Protein AF-A0A1B6F967-F1 (afdb_monomer)

Foldseek 3Di:
DDFAAAPQPRHTDDDDWDDDPNGIHDQQRQAAPPPRHGPNPADWDDDPRGIHGPVVCCVVPFAAAPQPRHGDDDDWDDDPNGIHRQQRCAAPVPSHRAPPPADWDDPVPTIHHPVGVPDDDDPPDDDDDDDDDDPFFAAPQPRDGDDPPQWDQDLNGTHGQQSCAAPPPSHRDDDDWDDDPSGTHRPVVCCVPPFQAALQPRDTDDDDWDDDPDRHIHDQQRQAQPQPRHTDDPPADWADAPRHIHHVVRDPHDDPDRDDPPDDDDDD

Solvent-accessible surface area (backbone atoms only — not comparable to full-atom values): 17191 Å² total; per-residue (Å²): 132,85,87,53,47,14,72,79,80,68,44,76,63,77,83,80,66,42,71,58,90,96,42,37,26,44,56,90,62,37,37,16,74,80,85,59,46,72,42,78,88,52,71,66,45,80,57,98,93,42,42,28,36,56,68,62,41,41,74,76,70,45,53,51,13,75,76,79,67,48,71,57,70,88,77,66,41,78,55,95,95,40,41,24,37,62,90,58,52,32,18,69,83,79,61,45,70,69,61,90,91,63,76,69,47,69,78,88,85,48,46,27,40,70,75,59,66,73,53,85,75,84,77,82,76,88,79,84,82,85,86,80,88,77,84,68,58,48,14,76,63,80,64,46,74,58,59,92,93,49,66,40,79,55,77,97,38,40,21,39,57,79,51,39,28,15,75,83,81,60,51,65,60,90,68,90,67,38,77,54,97,73,42,49,24,43,57,71,60,38,42,74,76,72,45,51,49,14,72,80,79,65,45,71,58,77,82,74,74,42,71,53,78,96,83,40,33,25,39,61,90,66,38,39,20,76,76,79,63,51,66,65,61,90,91,56,74,62,37,72,52,99,88,47,37,32,41,66,92,70,44,82,69,75,62,101,69,89,71,82,80,82,77,85,77,88,84,136

Secondary structure (DSSP, 8-state):
----B-TTT-PBP-SS-EEETTEEE-GGG-B-TTT--B-SSS-EEEETTEEEEHHHHHHHHPPBPTTT-SBP-SSEEEETTEEEEGGG-B-TTT-PBPPTTPPPEE-SS-EE-HHHHTSPP----------S---PPBPTTT--B--TT-EEEETTEEEETTT-B-TTT--B--S--EEETTEEE-HHHHHHHHPPBPTTT-SBP-S--EEETTTEEE-TTT-B-TTT-PBP-TT---EEETTEEE-GGGSPPPPSS-----------

Mean predicted aligned error: 18.77 Å

pLDDT: mean 79.3, std 13.92, range [34.44, 94.94]

Nearest PDB structures (foldseek):
  7d2t-assembly2_D  TM=6.701E-01  e=8.227E-11  Homo sapiens
  2rgt-assembly2_B  TM=6.251E-01  e=1.319E-08  Mus musculus
  3mmk-assembly1_A  TM=5.176E-01  e=3.039E-09  Mus musculus
  2rgt-assembly1_A-2  TM=4.333E-01  e=5.957E-09  Mus musculus
  7qb0-assembly1_A  TM=4.711E-01  e=3.452E-06  Homo sapiens

Organism: NCBI:txid1464854

InterPro domains:
  IPR001781 Zinc finger, LIM-type [PF00412] (6-61)
  IPR001781 Zinc finger, LIM-type [PF00412] (65-117)
  IPR001781 Zinc finger, LIM-type [PF00412] (139-194)
  IPR001781 Zinc finger, LIM-type [PF00412] (198-243)
  IPR001781 Zinc finger, LIM-type [PS00478] (6-39)
  IPR001781 Zinc finger, LIM-type [PS00478] (65-98)
  IPR001781 Zinc finger, LIM-type [PS00478] (198-232)
  IPR001781 Zinc finger, LIM-type [PS50023] (4-63)
  IPR001781 Zinc finger, LIM-type [PS50023] (64-123)
  IPR001781 Zinc finger, LIM-type [PS50023] (137-196)
  IPR001781 Zinc finger, LIM-type [SM00132] (5-56)
  IPR001781 Zinc finger, LIM-type [SM00132] (64-116)
  IPR001781 Zinc finger, LIM-type [SM00132] (138-189)
  IPR001781 Zinc finger, LIM-type [SM00132] (197-250)
  IPR051618 Actin-binding LIM [PTHR24213] (2-257)

Structure (mmCIF, N/CA/C/O backbone):
data_AF-A0A1B6F967-F1
#
_entry.id   AF-A0A1B6F967-F1
#
loop_
_atom_site.group_PDB
_atom_site.id
_atom_site.type_symbol
_atom_site.label_atom_id
_atom_site.label_alt_id
_atom_site.label_comp_id
_atom_site.label_asym_id
_atom_site.label_entity_id
_atom_site.label_seq_id
_atom_site.pdbx_PDB_ins_code
_atom_site.Cartn_x
_atom_site.Cartn_y
_atom_site.Cartn_z
_atom_site.occupancy
_atom_site.B_iso_or_equiv
_atom_site.auth_seq_id
_atom_site.auth_comp_id
_atom_site.auth_asym_id
_atom_site.auth_atom_id
_atom_site.pdbx_PDB_model_num
ATOM 1 N N . MET A 1 1 ? 36.826 -13.511 -42.019 1.00 47.41 1 MET A N 1
ATOM 2 C CA . MET A 1 1 ? 35.998 -12.488 -41.337 1.00 47.41 1 MET A CA 1
ATOM 3 C C . MET A 1 1 ? 34.554 -12.632 -41.806 1.00 47.41 1 MET A C 1
ATOM 5 O O . MET A 1 1 ? 34.294 -12.446 -42.990 1.00 47.41 1 MET A O 1
ATOM 9 N N . GLY A 1 2 ? 33.645 -13.072 -40.929 1.00 58.75 2 GLY A N 1
ATOM 10 C CA . GLY A 1 2 ? 32.255 -13.379 -41.292 1.00 58.75 2 GLY A CA 1
ATOM 11 C C . GLY A 1 2 ? 31.481 -12.136 -41.741 1.00 58.75 2 GLY A C 1
ATOM 12 O O . GLY A 1 2 ? 31.591 -11.076 -41.130 1.00 58.75 2 GLY A O 1
ATOM 13 N N . LYS A 1 3 ? 30.724 -12.242 -42.838 1.00 76.25 3 LYS A N 1
ATOM 14 C CA . LYS A 1 3 ? 29.875 -11.154 -43.340 1.00 76.25 3 LYS A CA 1
ATOM 15 C C . LYS A 1 3 ? 28.557 -11.159 -42.554 1.00 76.25 3 LYS A C 1
ATOM 17 O O . LYS A 1 3 ? 27.730 -12.039 -42.759 1.00 76.25 3 LYS A O 1
ATOM 22 N N . THR A 1 4 ? 28.365 -10.185 -41.668 1.00 88.44 4 THR A N 1
ATOM 23 C CA . THR A 1 4 ? 2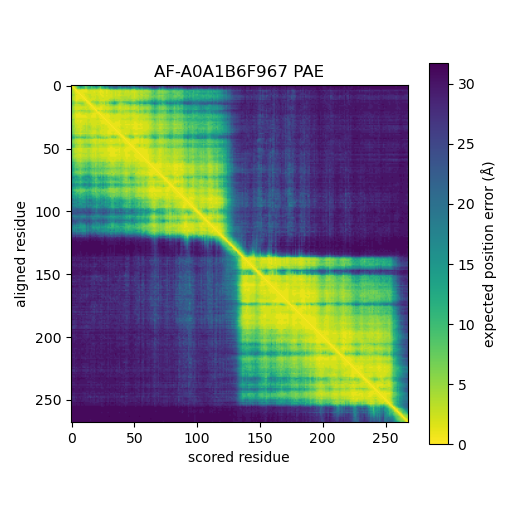7.111 -10.004 -40.918 1.00 88.44 4 THR A CA 1
ATOM 24 C C . THR A 1 4 ? 26.094 -9.220 -41.751 1.00 88.44 4 THR A C 1
ATOM 26 O O . THR A 1 4 ? 26.422 -8.158 -42.286 1.00 88.44 4 THR A O 1
ATOM 29 N N . TYR A 1 5 ? 24.856 -9.712 -41.850 1.00 93.31 5 TYR A N 1
ATOM 30 C CA . TYR A 1 5 ? 23.770 -9.079 -42.610 1.00 93.31 5 TYR A CA 1
ATOM 31 C C . TYR A 1 5 ? 22.575 -8.764 -41.711 1.00 93.31 5 TYR A C 1
ATOM 33 O O . TYR A 1 5 ? 22.231 -9.545 -40.826 1.00 93.31 5 TYR A O 1
ATOM 41 N N . CYS A 1 6 ? 21.924 -7.626 -41.955 1.00 92.38 6 CYS A N 1
ATOM 42 C CA . CYS A 1 6 ? 20.749 -7.221 -41.200 1.00 92.38 6 CYS A CA 1
ATOM 43 C C . CYS A 1 6 ? 19.535 -8.065 -41.594 1.00 92.38 6 CYS A C 1
ATOM 45 O O . CYS A 1 6 ? 19.134 -8.099 -42.757 1.00 92.38 6 CYS A O 1
ATOM 47 N N . GLN A 1 7 ? 18.879 -8.676 -40.613 1.00 90.12 7 GLN A N 1
ATOM 48 C CA . GLN A 1 7 ? 17.699 -9.501 -40.843 1.00 90.12 7 GLN A CA 1
ATOM 49 C C . GLN A 1 7 ? 16.505 -8.701 -41.386 1.00 90.12 7 GLN A C 1
ATOM 51 O O . GLN A 1 7 ? 15.718 -9.262 -42.149 1.00 90.12 7 GLN A O 1
ATOM 56 N N . ALA A 1 8 ? 16.369 -7.426 -41.013 1.00 90.25 8 ALA A N 1
ATOM 57 C CA . ALA A 1 8 ? 15.248 -6.581 -41.420 1.00 90.25 8 ALA A CA 1
ATOM 58 C C . ALA A 1 8 ? 15.396 -6.045 -42.855 1.00 90.25 8 ALA A C 1
ATOM 60 O O . ALA A 1 8 ? 14.481 -6.197 -43.653 1.00 90.25 8 ALA A O 1
ATOM 61 N N . CYS A 1 9 ? 16.543 -5.449 -43.205 1.00 92.81 9 CYS A N 1
ATOM 62 C CA . CYS A 1 9 ? 16.738 -4.819 -44.521 1.00 92.81 9 CYS A CA 1
ATOM 63 C C . CYS A 1 9 ? 17.539 -5.672 -45.520 1.00 92.81 9 CYS A C 1
ATOM 65 O O . CYS A 1 9 ? 17.711 -5.260 -46.664 1.00 92.81 9 CYS A O 1
ATOM 67 N N . LYS A 1 10 ? 18.065 -6.828 -45.089 1.00 93.44 10 LYS A N 1
ATOM 68 C CA . LYS A 1 10 ? 18.907 -7.762 -45.866 1.00 93.44 10 LYS A CA 1
ATOM 69 C C . LYS A 1 10 ? 20.242 -7.198 -46.374 1.00 93.44 10 LYS A C 1
ATOM 71 O O . LYS A 1 10 ? 20.978 -7.895 -47.066 1.00 93.44 10 LYS A O 1
ATOM 76 N N . LYS A 1 11 ? 20.610 -5.968 -45.998 1.00 93.75 11 LYS A N 1
ATOM 77 C CA . LYS A 1 11 ? 21.893 -5.340 -46.360 1.00 93.75 11 LYS A CA 1
ATOM 78 C C . LYS A 1 11 ? 23.008 -5.731 -45.385 1.00 93.75 11 LYS A C 1
ATOM 80 O O . LYS A 1 11 ? 22.744 -6.097 -44.239 1.00 93.75 11 LYS A O 1
ATOM 85 N N . LYS A 1 12 ? 24.264 -5.634 -45.837 1.00 92.88 12 LYS A N 1
ATOM 86 C CA . LYS A 1 12 ? 25.453 -5.883 -45.005 1.00 92.88 12 LYS A CA 1
ATOM 87 C C . LYS A 1 12 ? 25.493 -4.892 -43.837 1.00 92.88 12 LYS A C 1
ATOM 89 O O . LYS A 1 12 ? 25.234 -3.702 -44.017 1.00 92.88 12 LYS A O 1
ATOM 94 N N . CYS A 1 13 ? 25.828 -5.377 -42.649 1.00 89.12 13 CYS A N 1
ATOM 95 C CA . CYS A 1 13 ? 26.087 -4.519 -41.505 1.00 89.12 13 CYS A CA 1
ATOM 96 C C . CYS A 1 13 ? 27.534 -4.009 -41.516 1.00 89.12 13 CYS A C 1
ATOM 98 O O . CYS A 1 13 ? 28.464 -4.761 -41.816 1.00 89.12 13 CYS A O 1
ATOM 100 N N . SER A 1 14 ? 27.718 -2.739 -41.167 1.00 84.25 14 SER A N 1
ATOM 101 C CA . SER A 1 14 ? 29.018 -2.082 -41.007 1.00 84.25 14 SER A CA 1
ATOM 102 C C . SER A 1 14 ? 29.004 -1.276 -39.709 1.00 84.25 14 SER A C 1
ATOM 104 O O . SER A 1 14 ? 28.064 -0.513 -39.499 1.00 84.25 14 SER A O 1
ATOM 106 N N . GLY A 1 15 ? 30.022 -1.439 -38.861 1.00 79.56 15 GLY A N 1
ATOM 107 C CA . GLY A 1 15 ? 30.078 -0.796 -37.542 1.00 79.56 15 GLY A CA 1
ATOM 108 C C . GLY A 1 15 ? 29.297 -1.557 -36.466 1.00 79.56 15 GLY A C 1
ATOM 109 O O . GLY A 1 15 ? 29.215 -2.786 -36.511 1.00 79.56 15 GLY A O 1
ATOM 110 N N . GLU A 1 16 ? 28.745 -0.827 -35.495 1.00 78.19 16 GLU A N 1
ATOM 111 C CA . GLU A 1 16 ? 27.977 -1.399 -34.384 1.00 78.19 16 GLU A CA 1
ATOM 112 C C . GLU A 1 16 ? 26.672 -2.054 -34.861 1.00 78.19 16 GLU A C 1
ATOM 114 O O . GLU A 1 16 ? 25.918 -1.510 -35.674 1.00 78.19 16 GLU A O 1
ATOM 119 N N . VAL A 1 17 ? 26.396 -3.250 -34.340 1.00 86.56 17 VAL A N 1
ATOM 120 C CA . VAL A 1 17 ? 25.230 -4.062 -34.701 1.00 86.56 17 VAL A CA 1
ATOM 121 C C . VAL A 1 17 ? 24.505 -4.533 -33.458 1.00 86.56 17 VAL A C 1
ATOM 123 O O . VAL A 1 17 ? 25.130 -4.918 -32.473 1.00 86.56 17 VAL A O 1
ATOM 126 N N . LEU A 1 18 ? 23.176 -4.576 -33.527 1.00 83.56 18 LEU A N 1
ATOM 127 C CA . LEU A 1 18 ? 22.382 -5.236 -32.501 1.00 83.56 18 LEU A CA 1
ATOM 128 C C . LEU A 1 18 ? 22.324 -6.723 -32.803 1.00 83.56 18 LEU A C 1
ATOM 130 O O . LEU A 1 18 ? 21.887 -7.129 -33.885 1.00 83.56 18 LEU A O 1
ATOM 134 N N . ARG A 1 19 ? 22.740 -7.528 -31.827 1.00 85.88 19 ARG A N 1
ATOM 135 C CA . ARG A 1 19 ? 22.522 -8.969 -31.835 1.00 85.88 19 ARG A CA 1
ATOM 136 C C . ARG A 1 19 ? 21.321 -9.285 -30.954 1.00 85.88 19 ARG A C 1
ATOM 138 O O . ARG A 1 19 ? 21.331 -8.986 -29.765 1.00 85.88 19 ARG A O 1
ATOM 145 N N . VAL A 1 20 ? 20.296 -9.888 -31.543 1.00 79.44 20 VAL A N 1
ATOM 146 C CA . VAL A 1 20 ? 19.085 -10.329 -30.844 1.00 79.44 20 VAL A CA 1
ATOM 147 C C . VAL A 1 20 ? 18.927 -11.815 -31.122 1.00 79.44 20 VAL A C 1
ATOM 149 O O . VAL A 1 20 ? 18.680 -12.202 -32.265 1.00 79.44 20 VAL A O 1
ATOM 152 N N . GLN A 1 21 ? 19.103 -12.638 -30.082 1.00 76.00 21 GLN A N 1
ATOM 153 C CA . GLN A 1 21 ? 19.299 -14.088 -30.222 1.00 76.00 21 GLN A CA 1
ATOM 154 C C . GLN A 1 21 ? 20.476 -14.364 -31.186 1.00 76.00 21 GLN A C 1
ATOM 156 O O . GLN A 1 21 ? 21.575 -13.856 -30.949 1.00 76.00 21 GLN A O 1
ATOM 161 N N . ASP A 1 22 ? 20.230 -15.075 -32.291 1.00 82.62 22 ASP A N 1
ATOM 162 C CA . ASP A 1 22 ? 21.216 -15.396 -33.337 1.00 82.62 22 ASP A CA 1
ATOM 163 C C . ASP A 1 22 ? 21.056 -14.546 -34.610 1.00 82.62 22 ASP A C 1
ATOM 165 O O . ASP A 1 22 ? 21.596 -14.861 -35.672 1.00 82.62 22 ASP A O 1
ATOM 169 N N . LYS A 1 23 ? 20.286 -13.454 -34.535 1.00 84.06 23 LYS A N 1
ATOM 170 C CA . LYS A 1 23 ? 20.026 -12.548 -35.661 1.00 84.06 23 LYS A CA 1
ATOM 171 C C . LYS A 1 23 ? 20.687 -11.195 -35.432 1.00 84.06 23 LYS A C 1
ATOM 173 O O . LYS A 1 23 ? 20.808 -10.720 -34.303 1.00 84.06 23 LYS A O 1
ATOM 178 N N . TYR A 1 24 ? 21.068 -10.551 -36.531 1.00 89.06 24 TYR A N 1
ATOM 179 C CA . TYR A 1 24 ? 21.753 -9.262 -36.517 1.00 89.06 24 TYR A CA 1
ATOM 180 C C . TYR A 1 24 ? 20.897 -8.175 -37.155 1.00 89.06 24 TYR A C 1
ATOM 182 O O . TYR A 1 24 ? 20.215 -8.406 -38.155 1.00 89.06 24 TYR A O 1
ATOM 190 N N . PHE A 1 25 ? 20.952 -6.971 -36.597 1.00 87.06 25 PHE A N 1
ATOM 191 C CA . PHE A 1 25 ? 20.206 -5.816 -37.077 1.00 87.06 25 PHE A CA 1
ATOM 192 C C . PHE A 1 25 ? 21.081 -4.565 -37.053 1.00 87.06 25 PHE A C 1
ATOM 194 O O . PHE A 1 25 ? 21.905 -4.391 -36.155 1.00 87.06 25 PHE A O 1
ATOM 201 N N . HIS A 1 26 ? 20.873 -3.654 -38.007 1.00 88.94 26 HIS A N 1
ATOM 202 C CA . HIS A 1 26 ? 21.276 -2.266 -37.781 1.00 88.94 26 HIS A CA 1
ATOM 203 C C . HIS A 1 26 ? 20.466 -1.718 -36.607 1.00 88.94 26 HIS A C 1
ATOM 205 O O . HIS A 1 26 ? 19.263 -1.984 -36.531 1.00 88.94 26 HIS A O 1
ATOM 211 N N . ILE A 1 27 ? 21.090 -0.910 -35.745 1.00 85.38 27 ILE A N 1
ATOM 212 C CA . ILE A 1 27 ? 20.411 -0.257 -34.611 1.00 85.38 27 ILE A CA 1
ATOM 213 C C . ILE A 1 27 ? 19.131 0.450 -35.089 1.00 85.38 27 ILE A C 1
ATOM 215 O O . ILE A 1 27 ? 18.055 0.252 -34.533 1.00 85.38 27 ILE A O 1
ATOM 219 N N . ALA A 1 28 ? 19.222 1.184 -36.202 1.00 88.94 28 ALA A N 1
ATOM 220 C CA . ALA A 1 28 ? 18.093 1.892 -36.803 1.00 88.94 28 ALA A CA 1
ATOM 221 C C . ALA A 1 28 ? 17.023 0.978 -37.432 1.00 88.94 28 ALA A C 1
ATOM 223 O O . ALA A 1 28 ? 15.893 1.417 -37.628 1.00 88.94 28 ALA A O 1
ATOM 224 N N . CYS A 1 29 ? 17.344 -0.270 -37.779 1.00 89.94 29 CYS A N 1
ATOM 225 C CA . CYS A 1 29 ? 16.393 -1.202 -38.390 1.00 89.94 29 CYS A CA 1
ATOM 226 C C . CYS A 1 29 ? 15.635 -2.049 -37.361 1.00 89.94 29 CYS A C 1
ATOM 228 O O . CYS A 1 29 ? 14.645 -2.686 -37.719 1.00 89.94 29 CYS A O 1
ATOM 230 N N . PHE A 1 30 ? 16.073 -2.072 -36.101 1.00 89.31 30 PHE A N 1
ATOM 231 C CA . PHE A 1 30 ? 15.406 -2.822 -35.046 1.00 89.31 30 PHE A CA 1
ATOM 232 C C . PHE A 1 30 ? 14.255 -1.998 -34.449 1.00 89.31 30 PHE A C 1
ATOM 234 O O . PHE A 1 30 ? 14.429 -1.239 -33.498 1.00 89.31 30 PHE A O 1
ATOM 241 N N . LYS A 1 31 ? 13.074 -2.100 -35.072 1.00 91.06 31 LYS A N 1
ATOM 242 C CA . LYS A 1 31 ? 11.893 -1.267 -34.792 1.00 91.06 31 LYS A CA 1
ATOM 243 C C . LYS A 1 31 ? 10.639 -2.107 -34.559 1.00 91.06 31 LYS A C 1
ATOM 245 O O . LYS A 1 31 ? 10.509 -3.196 -35.116 1.00 91.06 31 LYS A O 1
ATOM 250 N N . CYS A 1 32 ? 9.694 -1.568 -33.787 1.00 90.06 32 CYS A N 1
ATOM 251 C CA . CYS A 1 32 ? 8.376 -2.172 -33.592 1.00 90.06 32 CYS A CA 1
ATOM 252 C C . CYS A 1 32 ? 7.643 -2.280 -34.932 1.00 90.06 32 CYS A C 1
ATOM 254 O O . CYS A 1 32 ? 7.583 -1.307 -35.686 1.00 90.06 32 CYS A O 1
ATOM 256 N N . THR A 1 33 ? 7.031 -3.428 -35.220 1.00 94.94 33 THR A N 1
ATOM 257 C CA . THR A 1 33 ? 6.286 -3.611 -36.470 1.00 94.94 33 THR A CA 1
ATOM 258 C C . THR A 1 33 ? 5.038 -2.720 -36.553 1.00 94.94 33 THR A C 1
ATOM 260 O O . THR A 1 33 ? 4.641 -2.345 -37.655 1.00 94.94 33 THR A O 1
ATOM 263 N N . VAL A 1 34 ? 4.472 -2.321 -35.407 1.00 94.06 34 VAL A N 1
ATOM 264 C CA . VAL A 1 34 ? 3.250 -1.506 -35.304 1.00 94.06 34 VAL A CA 1
ATOM 265 C C . VAL A 1 34 ? 3.594 -0.014 -35.294 1.00 94.06 34 VAL A C 1
ATOM 267 O O . VAL A 1 34 ? 3.427 0.649 -36.312 1.00 94.06 34 VAL A O 1
ATOM 270 N N . CYS A 1 35 ? 4.141 0.521 -34.195 1.00 94.19 35 CYS A N 1
ATOM 271 C CA . CYS A 1 35 ? 4.419 1.961 -34.075 1.00 94.19 35 CYS A CA 1
ATOM 272 C C . CYS A 1 35 ? 5.715 2.450 -34.746 1.00 94.19 35 CYS A C 1
ATOM 274 O O . CYS A 1 35 ? 5.971 3.649 -34.761 1.00 94.19 35 CYS A O 1
ATOM 276 N N . LYS A 1 36 ? 6.563 1.554 -35.273 1.00 94.06 36 LYS A N 1
ATOM 277 C CA . LYS A 1 36 ? 7.863 1.874 -35.908 1.00 94.06 36 LYS A CA 1
ATOM 278 C C . LYS A 1 36 ? 8.908 2.559 -35.007 1.00 94.06 36 LYS A C 1
ATOM 280 O O . LYS A 1 36 ? 9.987 2.918 -35.495 1.00 94.06 36 LYS A O 1
ATOM 285 N N . ASN A 1 37 ? 8.650 2.674 -33.704 1.00 89.81 37 ASN A N 1
ATOM 286 C CA . ASN A 1 37 ? 9.628 3.157 -32.728 1.00 89.81 37 ASN A CA 1
ATOM 287 C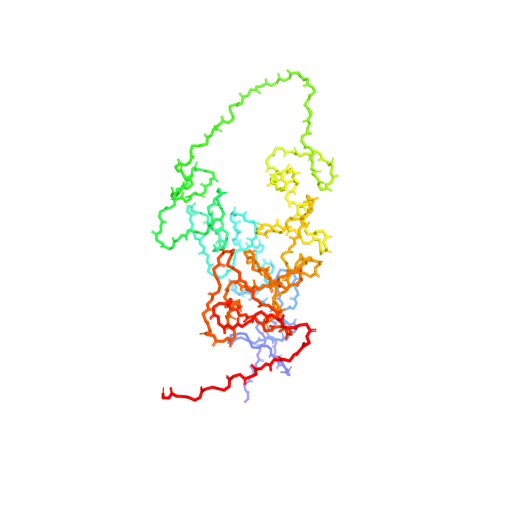 C . ASN A 1 37 ? 10.811 2.189 -32.591 1.00 89.81 37 ASN A C 1
ATOM 289 O O . ASN A 1 37 ? 10.660 0.979 -32.782 1.00 89.81 37 ASN A O 1
ATOM 293 N N . SER A 1 38 ? 11.987 2.734 -32.266 1.00 87.31 38 SER A N 1
ATOM 294 C CA . SER A 1 38 ? 13.204 1.948 -32.032 1.00 87.31 38 SER A CA 1
ATOM 295 C C . SER A 1 38 ? 13.027 1.006 -30.841 1.00 87.31 38 SER A C 1
ATOM 297 O O . SER A 1 38 ? 12.526 1.413 -29.795 1.00 87.31 38 SER A O 1
ATOM 299 N N . LEU A 1 39 ? 13.465 -0.241 -30.998 1.00 85.44 39 LEU A N 1
ATOM 300 C CA . LEU A 1 39 ? 13.485 -1.262 -29.945 1.00 85.44 39 LEU A CA 1
ATOM 301 C C . LEU A 1 39 ? 14.875 -1.419 -29.314 1.00 85.44 39 LEU A C 1
ATOM 303 O O . LEU A 1 39 ? 15.065 -2.263 -28.450 1.00 85.44 39 LEU A O 1
ATOM 307 N N . ALA A 1 40 ? 15.860 -0.625 -29.743 1.00 76.44 40 ALA A N 1
ATOM 308 C CA . ALA A 1 40 ? 17.252 -0.763 -29.315 1.00 76.44 40 ALA A CA 1
ATOM 309 C C . ALA A 1 40 ? 17.482 -0.481 -27.819 1.00 76.44 40 ALA A C 1
ATOM 311 O O . ALA A 1 40 ? 18.436 -0.992 -27.245 1.00 76.44 40 ALA A O 1
ATOM 312 N N . GLN A 1 41 ? 16.639 0.357 -27.209 1.00 67.75 41 GLN A N 1
ATOM 313 C CA . GLN A 1 41 ? 16.823 0.876 -25.845 1.00 67.75 41 GLN A CA 1
ATOM 314 C C . GLN A 1 41 ? 15.708 0.447 -24.876 1.00 67.75 41 GLN A C 1
ATOM 316 O O . GLN A 1 41 ? 15.783 0.748 -23.690 1.00 67.75 41 GLN A O 1
ATOM 321 N N . GLY A 1 42 ? 14.669 -0.241 -25.360 1.00 68.00 42 GLY A N 1
ATOM 322 C CA . GLY A 1 42 ? 13.506 -0.642 -24.564 1.00 68.00 42 GLY A CA 1
ATOM 323 C C . GLY A 1 42 ? 13.231 -2.142 -24.644 1.00 68.00 42 GLY A C 1
ATOM 324 O O . GLY A 1 42 ? 13.749 -2.836 -25.515 1.00 68.00 42 GLY A O 1
ATOM 325 N N . GLY A 1 43 ? 12.384 -2.643 -23.743 1.00 74.56 43 GLY A N 1
ATOM 326 C CA . GLY A 1 43 ? 11.903 -4.024 -23.802 1.00 74.56 43 GLY A CA 1
ATOM 327 C C . GLY A 1 43 ? 11.126 -4.310 -25.093 1.00 74.56 43 GLY A C 1
ATOM 328 O O . GLY A 1 43 ? 10.382 -3.460 -25.594 1.00 74.56 43 GLY A O 1
ATOM 329 N N . PHE A 1 44 ? 11.297 -5.516 -25.634 1.00 84.56 44 PHE A N 1
ATOM 330 C CA . PHE A 1 44 ? 10.630 -5.961 -26.855 1.00 84.56 44 PHE A CA 1
ATOM 331 C C . PHE A 1 44 ? 10.153 -7.409 -26.743 1.00 84.56 44 PHE A C 1
ATOM 333 O O . PHE A 1 44 ? 10.693 -8.204 -25.978 1.00 84.56 44 PHE A O 1
ATOM 340 N N . PHE A 1 45 ? 9.162 -7.751 -27.563 1.00 82.31 45 PHE A N 1
ATOM 341 C CA . PHE A 1 45 ? 8.614 -9.099 -27.681 1.00 82.31 45 PHE A CA 1
ATOM 342 C C . PHE A 1 45 ? 8.743 -9.590 -29.121 1.00 82.31 45 PHE A C 1
ATOM 344 O O . PHE A 1 45 ? 8.522 -8.828 -30.063 1.00 82.31 45 PHE A O 1
ATOM 351 N N . PHE A 1 46 ? 9.097 -10.863 -29.290 1.00 84.75 46 PHE A N 1
ATOM 352 C CA . PHE A 1 46 ? 9.157 -11.532 -30.587 1.00 84.75 46 PHE A CA 1
ATOM 353 C C . PHE A 1 46 ? 8.008 -12.532 -30.695 1.00 84.75 46 PHE A C 1
ATOM 355 O O . PHE A 1 46 ? 7.887 -13.419 -29.851 1.00 84.75 46 PHE A O 1
ATOM 362 N N . LYS A 1 47 ? 7.167 -12.385 -31.721 1.00 79.88 47 LYS A N 1
ATOM 363 C CA . LYS A 1 47 ? 6.031 -13.275 -31.978 1.00 79.88 47 LYS A CA 1
ATOM 364 C C . LYS A 1 47 ? 5.783 -13.378 -33.478 1.00 79.88 47 LYS A C 1
ATOM 366 O O . LYS A 1 47 ? 5.885 -12.376 -34.181 1.00 79.88 47 LYS A O 1
ATOM 371 N N . ASP A 1 48 ? 5.532 -14.594 -33.959 1.00 86.50 48 ASP A N 1
ATOM 372 C CA . ASP A 1 48 ? 5.224 -14.899 -35.365 1.00 86.50 48 ASP A CA 1
ATOM 373 C C . ASP A 1 48 ? 6.212 -14.282 -36.376 1.00 86.50 48 ASP A C 1
ATOM 375 O O . ASP A 1 48 ? 5.848 -13.810 -37.450 1.00 86.50 48 ASP A O 1
ATOM 379 N N . GLY A 1 49 ? 7.503 -14.256 -36.028 1.00 82.75 49 GLY A N 1
ATOM 380 C CA . GLY A 1 49 ? 8.554 -13.757 -36.918 1.00 82.75 49 GLY A CA 1
ATOM 381 C C . GLY A 1 49 ? 8.792 -12.244 -36.880 1.00 82.75 49 GLY A C 1
ATOM 382 O O . GLY A 1 49 ? 9.740 -11.779 -37.519 1.00 82.75 49 GLY A O 1
ATOM 383 N N . VAL A 1 50 ? 8.008 -11.481 -36.115 1.00 87.75 50 VAL A N 1
ATOM 384 C CA . VAL A 1 50 ? 8.104 -10.016 -36.028 1.00 87.75 50 VAL A CA 1
ATOM 385 C C . VAL A 1 50 ? 8.325 -9.530 -34.592 1.00 87.75 50 VAL A C 1
ATOM 387 O O . VAL A 1 50 ? 8.137 -10.264 -33.622 1.00 87.75 50 VAL A O 1
ATOM 390 N N . TYR A 1 51 ? 8.773 -8.277 -34.463 1.00 84.94 51 TYR A N 1
ATOM 391 C CA . TYR A 1 51 ? 9.121 -7.659 -33.182 1.00 84.94 51 TYR A CA 1
ATOM 392 C C . TYR A 1 51 ? 8.141 -6.542 -32.816 1.00 84.94 51 TYR A C 1
ATOM 394 O O . TYR A 1 51 ? 7.801 -5.694 -33.648 1.00 84.94 51 TYR A O 1
ATOM 402 N N . TYR A 1 52 ? 7.732 -6.514 -31.552 1.00 84.12 52 TYR A N 1
ATOM 403 C CA . TYR A 1 52 ? 6.812 -5.537 -30.975 1.00 84.12 52 TYR A CA 1
ATOM 404 C C . TYR A 1 52 ? 7.472 -4.813 -29.802 1.00 84.12 52 TYR A C 1
ATOM 406 O O . TYR A 1 52 ? 8.251 -5.412 -29.060 1.00 84.12 52 TYR A O 1
ATOM 414 N N . CYS A 1 53 ? 7.126 -3.543 -29.589 1.00 83.06 53 CYS A N 1
ATOM 415 C CA . CYS A 1 53 ? 7.386 -2.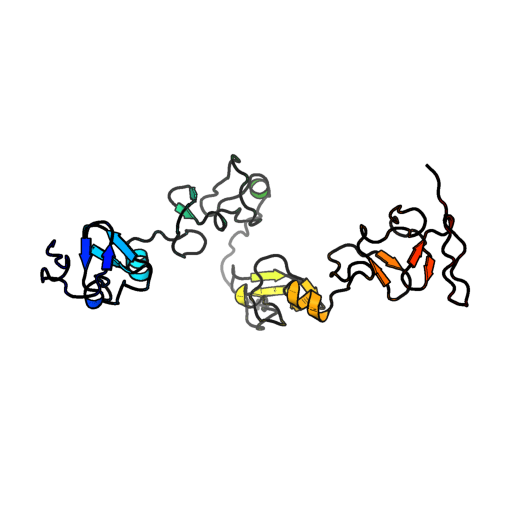903 -28.301 1.00 83.06 53 CYS A CA 1
ATOM 416 C C . CYS A 1 53 ? 6.407 -3.447 -27.250 1.00 83.06 53 CYS A C 1
ATOM 418 O O . CYS A 1 53 ? 5.326 -3.930 -27.600 1.00 83.06 53 CYS A O 1
ATOM 420 N N . THR A 1 54 ? 6.753 -3.331 -25.966 1.00 79.94 54 THR A N 1
ATOM 421 C CA 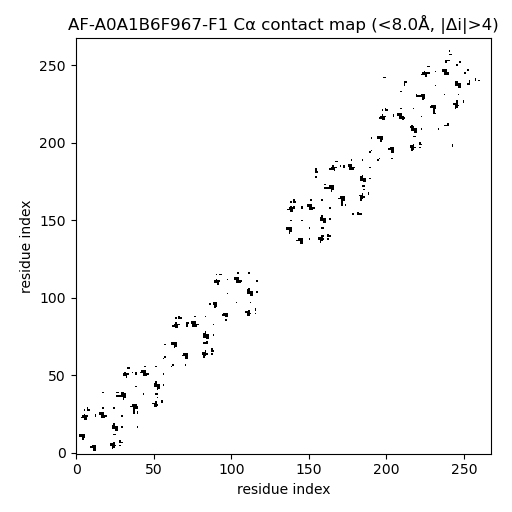. THR A 1 54 ? 5.908 -3.795 -24.851 1.00 79.94 54 THR A CA 1
ATOM 422 C C . THR A 1 54 ? 4.458 -3.325 -24.958 1.00 79.94 54 THR A C 1
ATOM 424 O O . THR A 1 54 ? 3.539 -4.131 -24.857 1.00 79.94 54 THR A O 1
ATOM 427 N N . ASN A 1 55 ? 4.244 -2.038 -25.241 1.00 83.69 55 ASN A N 1
ATOM 428 C CA . ASN A 1 55 ? 2.908 -1.446 -25.308 1.00 83.69 55 ASN A CA 1
ATOM 429 C C . ASN A 1 55 ? 2.050 -2.026 -26.443 1.00 83.69 55 ASN A C 1
ATOM 431 O O . ASN A 1 55 ? 0.895 -2.383 -26.222 1.00 83.69 55 ASN A O 1
ATOM 435 N N . ASP A 1 56 ? 2.599 -2.135 -27.655 1.00 85.56 56 ASP A N 1
ATOM 436 C CA . ASP A 1 56 ? 1.842 -2.661 -28.796 1.00 85.56 56 ASP A CA 1
ATOM 437 C C . ASP A 1 56 ? 1.607 -4.169 -28.654 1.00 85.56 56 ASP A C 1
ATOM 439 O O . ASP A 1 56 ? 0.527 -4.654 -28.991 1.00 85.56 56 ASP A O 1
ATOM 443 N N . TYR A 1 57 ? 2.573 -4.898 -28.084 1.00 85.12 57 TYR A N 1
ATOM 444 C CA . TYR A 1 57 ? 2.408 -6.315 -27.769 1.00 85.12 57 TYR A CA 1
ATOM 445 C C . TYR A 1 57 ? 1.269 -6.536 -26.768 1.00 85.12 57 TYR A C 1
ATOM 447 O O . TYR A 1 57 ? 0.385 -7.356 -27.003 1.00 85.12 57 TYR A O 1
ATOM 455 N N . GLN A 1 58 ? 1.244 -5.764 -25.679 1.00 84.75 58 GLN A N 1
ATOM 456 C CA . GLN A 1 58 ? 0.186 -5.833 -24.674 1.00 84.75 58 GLN A CA 1
ATOM 457 C C . GLN A 1 58 ? -1.183 -5.466 -25.252 1.00 84.75 58 GLN A C 1
ATOM 459 O O . GLN A 1 58 ? -2.161 -6.158 -24.994 1.00 84.75 58 GLN A O 1
ATOM 464 N N . LYS A 1 59 ? -1.270 -4.424 -26.083 1.00 87.62 59 LYS A N 1
ATOM 465 C CA . LYS A 1 59 ? -2.538 -4.031 -26.715 1.00 87.62 59 LYS A CA 1
ATOM 466 C C . LYS A 1 59 ? -3.118 -5.099 -27.638 1.00 87.62 59 LYS A C 1
ATOM 468 O O . LYS A 1 59 ? -4.336 -5.227 -27.694 1.00 87.62 59 LYS A O 1
ATOM 473 N N . GLN A 1 60 ? -2.274 -5.826 -28.367 1.00 88.00 60 GLN A N 1
ATOM 474 C CA . GLN A 1 60 ? -2.735 -6.833 -29.328 1.00 88.00 60 GLN A CA 1
ATOM 475 C C . GLN A 1 60 ? -2.911 -8.223 -28.713 1.00 88.00 60 GLN A C 1
ATOM 477 O O . GLN A 1 60 ? -3.809 -8.957 -29.113 1.00 88.00 60 GLN A O 1
ATOM 482 N N . PHE A 1 61 ? -2.058 -8.598 -27.760 1.00 85.38 61 PHE A N 1
ATOM 483 C CA . PHE A 1 61 ? -1.960 -9.976 -27.265 1.00 85.38 61 PHE A CA 1
ATOM 484 C C . PHE A 1 61 ? -1.961 -10.088 -25.740 1.00 85.38 61 PHE A C 1
ATOM 486 O O . PHE A 1 61 ? -1.918 -11.195 -25.205 1.00 85.38 61 PHE A O 1
ATOM 493 N N . GLY A 1 62 ? -1.954 -8.965 -25.028 1.00 85.19 62 GLY A N 1
ATOM 494 C CA . GLY A 1 62 ? -1.921 -8.946 -23.576 1.00 85.19 62 GLY A CA 1
ATOM 495 C C . GLY A 1 62 ? -3.230 -9.445 -22.979 1.00 85.19 62 GLY A C 1
ATOM 496 O O . GLY A 1 62 ? -4.322 -9.113 -23.435 1.00 85.19 62 GLY A O 1
ATOM 497 N N . THR A 1 63 ? -3.113 -10.211 -21.900 1.00 87.19 63 THR A N 1
ATOM 498 C CA . THR A 1 63 ? -4.261 -10.590 -21.074 1.00 87.19 63 THR A CA 1
ATOM 499 C C . THR A 1 63 ? -4.466 -9.531 -19.999 1.00 87.19 63 THR A C 1
ATOM 501 O O . THR A 1 63 ? -3.501 -9.077 -19.381 1.00 87.19 63 THR A O 1
ATOM 504 N N . LYS A 1 64 ? -5.712 -9.111 -19.772 1.00 88.50 64 LYS A N 1
ATOM 505 C CA . LYS A 1 64 ? -6.046 -8.141 -18.724 1.00 88.50 64 LYS A CA 1
ATOM 506 C C . LYS A 1 64 ? -6.461 -8.850 -17.446 1.00 88.50 64 LYS A C 1
ATOM 508 O O . LYS A 1 64 ? -7.210 -9.823 -17.476 1.00 88.50 64 LYS A O 1
ATOM 513 N N . CYS A 1 65 ? -6.004 -8.318 -16.322 1.00 86.81 65 CYS A N 1
ATOM 514 C CA . CYS A 1 65 ? -6.426 -8.743 -15.003 1.00 86.81 65 CYS A CA 1
ATOM 515 C C . CYS A 1 65 ? -7.916 -8.461 -14.821 1.00 86.81 65 CYS A C 1
ATOM 517 O O . CYS A 1 65 ? -8.353 -7.317 -14.952 1.00 86.81 65 CYS A O 1
ATOM 519 N N . ALA A 1 66 ? -8.688 -9.479 -14.454 1.00 84.75 66 ALA A N 1
ATOM 520 C CA . ALA A 1 66 ? -10.130 -9.336 -14.276 1.00 84.75 66 ALA A CA 1
ATOM 521 C C . ALA A 1 66 ? -10.529 -8.461 -13.070 1.00 84.75 66 ALA A C 1
ATOM 523 O O . ALA A 1 66 ? -11.686 -8.065 -12.975 1.00 84.75 66 ALA A O 1
ATOM 524 N N . ASN A 1 67 ? -9.596 -8.149 -12.160 1.00 81.50 67 ASN A N 1
ATOM 525 C CA . ASN A 1 67 ? -9.853 -7.275 -11.010 1.00 81.50 67 ASN A CA 1
ATOM 526 C C . ASN A 1 67 ? -9.457 -5.808 -11.260 1.00 81.50 67 ASN A C 1
ATOM 528 O O . ASN A 1 67 ? -10.223 -4.916 -10.921 1.00 81.50 67 ASN A O 1
ATOM 532 N N . CYS A 1 68 ? -8.278 -5.534 -11.835 1.00 84.06 68 CYS A N 1
ATOM 533 C CA . CYS A 1 68 ? -7.790 -4.154 -12.014 1.00 84.06 68 CYS A CA 1
ATOM 534 C C . CYS A 1 68 ? -7.821 -3.650 -13.466 1.00 84.06 68 CYS A C 1
ATOM 536 O O . CYS A 1 68 ? -7.574 -2.472 -13.704 1.00 84.06 68 CYS A O 1
ATOM 538 N N . GLY A 1 69 ? -8.080 -4.520 -14.447 1.00 87.50 69 GLY A N 1
ATOM 539 C CA . GLY A 1 69 ? -8.133 -4.167 -15.8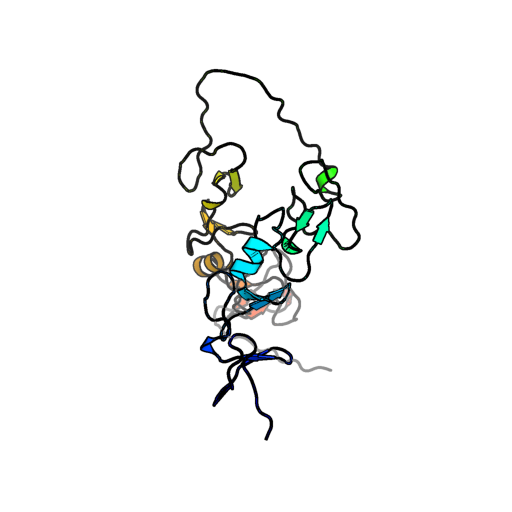69 1.00 87.50 69 GLY A CA 1
ATOM 540 C C . GLY A 1 69 ? -6.776 -3.903 -16.539 1.00 87.50 69 GLY A C 1
ATOM 541 O O . GLY A 1 69 ? -6.737 -3.706 -17.755 1.00 87.50 69 GLY A O 1
ATOM 542 N N . LEU A 1 70 ? -5.671 -3.922 -15.786 1.00 86.31 70 LEU A N 1
ATOM 543 C CA . LEU A 1 70 ? -4.309 -3.766 -16.310 1.00 86.31 70 LEU A CA 1
ATOM 544 C C . LEU A 1 70 ? -3.767 -5.085 -16.868 1.00 86.31 70 LEU A C 1
ATOM 546 O O . LEU A 1 70 ? -4.230 -6.162 -16.487 1.00 86.31 70 LEU A O 1
ATOM 550 N N . TYR A 1 71 ? -2.772 -5.011 -17.752 1.00 84.94 71 TYR A N 1
ATOM 551 C CA . TYR A 1 71 ? -2.139 -6.205 -18.309 1.00 84.94 71 TYR A CA 1
ATOM 552 C C . TYR A 1 71 ? -1.406 -7.001 -17.228 1.00 84.94 71 TYR A C 1
ATOM 554 O O . TYR A 1 71 ? -0.738 -6.436 -16.359 1.00 84.94 71 TYR A O 1
ATOM 562 N N . VAL A 1 72 ? -1.572 -8.321 -17.261 1.00 84.12 72 VAL A N 1
ATOM 563 C CA . VAL A 1 72 ? -0.808 -9.230 -16.405 1.00 84.12 72 VAL A CA 1
ATOM 564 C C . VAL A 1 72 ? 0.561 -9.508 -17.020 1.00 84.12 72 VAL A C 1
ATOM 566 O O . VAL A 1 72 ? 0.694 -9.612 -18.239 1.00 84.12 72 VAL A O 1
ATOM 569 N N . GLU A 1 73 ? 1.577 -9.612 -16.168 1.00 77.06 73 GLU A N 1
ATOM 570 C CA . GLU A 1 73 ? 2.973 -9.845 -16.542 1.00 77.06 73 GLU A CA 1
ATOM 571 C C . GLU A 1 73 ? 3.554 -10.935 -15.632 1.00 77.06 73 GLU A C 1
ATOM 573 O O . GLU A 1 73 ? 3.208 -10.992 -14.452 1.00 77.06 73 GLU A O 1
ATOM 578 N N . GLY A 1 74 ? 4.439 -11.784 -16.164 1.00 74.56 74 GLY A N 1
ATOM 579 C CA . GLY A 1 74 ? 5.111 -12.829 -15.383 1.00 74.56 74 GLY A CA 1
ATOM 580 C C . GLY A 1 74 ? 4.172 -13.939 -14.900 1.00 74.56 74 GLY A C 1
ATOM 581 O O . GLY A 1 74 ? 3.353 -14.445 -15.666 1.00 74.56 74 GLY A O 1
ATOM 582 N N . GLU A 1 75 ? 4.325 -14.344 -13.637 1.00 75.50 75 GLU A N 1
ATOM 583 C CA . GLU A 1 75 ? 3.462 -15.345 -13.006 1.00 75.50 75 GLU A CA 1
ATOM 584 C C . GLU A 1 75 ? 2.068 -14.782 -12.722 1.00 75.50 75 GLU A C 1
ATOM 586 O O . GLU A 1 75 ? 1.895 -13.710 -12.135 1.00 75.50 75 GLU A O 1
ATOM 591 N N . VAL A 1 76 ? 1.048 -15.541 -13.114 1.00 85.25 76 VAL A N 1
ATOM 592 C CA . VAL A 1 76 ? -0.350 -15.120 -13.030 1.00 85.25 76 VAL A CA 1
ATOM 593 C C . VAL A 1 76 ? -1.187 -16.167 -12.326 1.00 85.25 76 VAL A C 1
ATOM 595 O O . VAL A 1 76 ? -0.892 -17.361 -12.371 1.00 85.25 76 VAL A O 1
ATOM 598 N N . VAL A 1 77 ? -2.277 -15.721 -11.710 1.00 83.56 77 VAL A N 1
ATOM 599 C CA . VAL A 1 77 ? -3.279 -16.629 -11.159 1.00 83.56 77 VAL A CA 1
ATOM 600 C C . VAL A 1 77 ? -4.388 -16.786 -12.184 1.00 83.56 77 VAL A C 1
ATOM 602 O O . VAL A 1 77 ? -5.034 -15.808 -12.564 1.00 83.56 77 VAL A O 1
ATOM 605 N N . SER A 1 78 ? -4.605 -18.022 -12.626 1.00 84.50 78 SER A N 1
ATOM 606 C CA . SER A 1 78 ? -5.741 -18.379 -13.474 1.00 84.50 78 SER A CA 1
ATOM 607 C C . SER A 1 78 ? -6.798 -19.066 -12.624 1.00 84.50 78 SER A C 1
ATOM 609 O O . SER A 1 78 ? -6.545 -20.115 -12.038 1.00 84.50 78 SER A O 1
ATOM 611 N N . ALA A 1 79 ? -7.984 -18.471 -12.552 1.00 78.38 79 ALA A N 1
ATOM 612 C CA . ALA A 1 79 ? -9.110 -19.005 -11.803 1.00 78.38 79 ALA A CA 1
ATOM 613 C C . ALA A 1 79 ? -10.403 -18.747 -12.578 1.00 78.38 79 ALA A C 1
ATOM 615 O O . ALA A 1 79 ? -10.660 -17.623 -13.004 1.00 78.38 79 ALA A O 1
ATOM 616 N N . LEU A 1 80 ? -11.225 -19.790 -12.748 1.00 77.19 80 LEU A N 1
ATOM 617 C CA . LEU A 1 80 ? -12.563 -19.689 -13.356 1.00 77.19 80 LEU A CA 1
ATOM 618 C C . LEU A 1 80 ? -12.548 -19.063 -14.763 1.00 77.19 80 LEU A C 1
ATOM 620 O O . LEU A 1 80 ? -13.386 -18.228 -15.096 1.00 77.19 80 LEU A O 1
ATOM 624 N N . GLY A 1 81 ? -11.540 -19.412 -15.567 1.00 79.00 81 GLY A N 1
ATOM 625 C CA . GLY A 1 81 ? -11.359 -18.865 -16.917 1.00 79.00 81 GLY A CA 1
ATOM 626 C C . GLY A 1 81 ? -10.943 -17.389 -16.962 1.00 79.00 81 GLY A C 1
ATOM 627 O O . GLY A 1 81 ? -10.878 -16.811 -18.042 1.00 79.00 81 GLY A O 1
ATOM 628 N N . LYS A 1 82 ? -10.656 -16.769 -15.812 1.00 84.19 82 LYS A N 1
ATOM 629 C CA . LYS A 1 82 ? -10.156 -15.397 -15.696 1.00 84.19 82 LYS A CA 1
ATOM 630 C C . LYS A 1 82 ? -8.717 -15.399 -15.198 1.00 84.19 82 LYS A C 1
ATOM 632 O O . LYS A 1 82 ? -8.298 -16.286 -14.453 1.00 84.19 82 LYS A O 1
ATOM 637 N N . THR A 1 83 ? -7.977 -14.367 -15.583 1.00 85.44 83 THR A N 1
ATOM 638 C CA . THR A 1 83 ? -6.585 -14.178 -15.173 1.00 85.44 83 THR A CA 1
ATOM 639 C C . THR A 1 83 ? -6.470 -12.968 -14.261 1.00 85.44 83 THR A C 1
ATOM 641 O O . THR A 1 83 ? -7.121 -11.942 -14.474 1.00 85.44 83 THR A O 1
ATOM 644 N N . TYR A 1 84 ? -5.637 -13.088 -13.236 1.00 85.94 84 TYR A N 1
ATOM 645 C CA . TYR A 1 84 ? -5.419 -12.075 -12.215 1.00 85.94 84 TYR A CA 1
ATOM 646 C C . TYR A 1 84 ? -3.922 -11.923 -11.953 1.00 85.94 84 TYR A C 1
ATOM 648 O O . TYR A 1 84 ? -3.165 -12.894 -12.024 1.00 85.94 84 TYR A O 1
ATOM 656 N N . HIS A 1 85 ? -3.489 -10.721 -11.569 1.00 84.81 85 HIS A N 1
ATOM 657 C CA . HIS A 1 85 ? -2.221 -10.596 -10.847 1.00 84.81 85 HIS A CA 1
ATOM 658 C C . HIS A 1 85 ? -2.322 -11.370 -9.529 1.00 84.81 85 HIS A C 1
ATOM 660 O O . HIS A 1 85 ? -3.382 -11.352 -8.903 1.00 84.81 85 HIS A O 1
ATOM 666 N N . GLN A 1 86 ? -1.223 -11.961 -9.052 1.00 85.69 86 GLN A N 1
ATOM 667 C CA . GLN A 1 86 ? -1.187 -12.628 -7.738 1.00 85.69 86 GLN A CA 1
ATOM 668 C C . GLN A 1 86 ? -1.739 -11.724 -6.621 1.00 85.69 86 GLN A C 1
ATOM 670 O O . GLN A 1 86 ? -2.602 -12.135 -5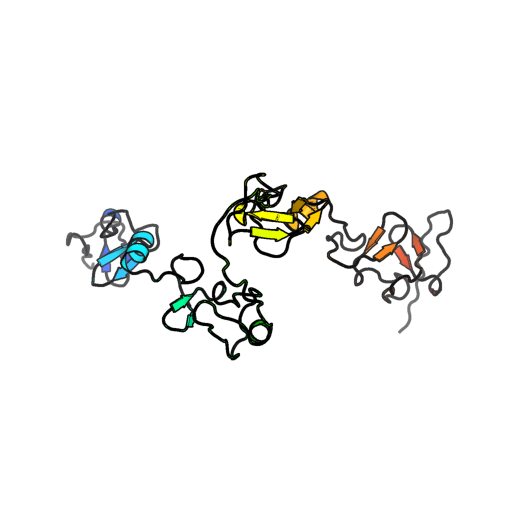.854 1.00 85.69 86 GLN A O 1
ATOM 675 N N . LYS A 1 87 ? -1.339 -10.444 -6.606 1.00 83.94 87 LYS A N 1
ATOM 676 C CA . LYS A 1 87 ? -1.829 -9.433 -5.645 1.00 83.94 87 LYS A CA 1
ATOM 677 C C . LYS A 1 87 ? -3.294 -9.028 -5.843 1.00 83.94 87 LYS A C 1
ATOM 679 O O . LYS A 1 87 ? -3.890 -8.428 -4.958 1.00 83.94 87 LYS A O 1
ATOM 684 N N . CYS A 1 88 ? -3.858 -9.289 -7.019 1.00 83.75 88 CYS A N 1
ATOM 685 C CA . CYS A 1 88 ? -5.246 -8.976 -7.349 1.00 83.75 88 CYS A CA 1
ATOM 686 C C . CYS A 1 88 ? -6.193 -10.154 -7.121 1.00 83.75 88 CYS A C 1
ATOM 688 O O . CYS A 1 88 ? -7.407 -9.955 -7.147 1.00 83.75 88 CYS A O 1
ATOM 690 N N . PHE A 1 89 ? -5.666 -11.361 -6.920 1.00 87.69 89 PHE A N 1
ATOM 691 C CA . PHE A 1 89 ? -6.462 -12.521 -6.556 1.00 87.69 89 PHE A CA 1
ATOM 692 C C . PHE A 1 89 ? -6.646 -12.560 -5.036 1.00 87.69 89 PHE A C 1
ATOM 694 O O . PHE A 1 89 ? -5.957 -13.275 -4.311 1.00 87.69 89 PHE A O 1
ATOM 701 N N . THR A 1 90 ? -7.563 -11.725 -4.552 1.00 86.75 90 THR A N 1
ATOM 702 C CA . THR A 1 90 ? -7.878 -11.566 -3.128 1.00 86.75 90 THR A CA 1
ATOM 703 C C . THR A 1 90 ? -9.376 -11.702 -2.881 1.00 86.75 90 THR A C 1
ATOM 705 O O . THR A 1 90 ? -10.189 -11.608 -3.803 1.00 86.75 90 THR A O 1
ATOM 708 N N . CYS A 1 91 ? -9.763 -11.939 -1.626 1.00 83.62 91 CYS A N 1
ATOM 709 C CA . CYS A 1 91 ? -11.168 -12.015 -1.236 1.00 83.62 91 CYS A CA 1
ATOM 710 C C . CYS A 1 91 ? -11.881 -10.690 -1.536 1.00 83.62 91 CYS A C 1
ATOM 712 O O . CYS A 1 91 ? -11.458 -9.640 -1.061 1.00 83.62 91 CYS A O 1
ATOM 714 N N . ALA A 1 92 ? -12.999 -10.719 -2.259 1.00 78.88 92 ALA A N 1
ATOM 715 C CA . ALA A 1 92 ? -13.727 -9.501 -2.613 1.00 78.88 92 ALA A CA 1
ATOM 716 C C . ALA A 1 92 ? -14.259 -8.733 -1.391 1.00 78.88 92 ALA A C 1
ATOM 718 O O . ALA A 1 92 ? -14.324 -7.505 -1.431 1.00 78.88 92 ALA A O 1
ATOM 719 N N . ARG A 1 93 ? -14.563 -9.440 -0.289 1.00 78.06 93 ARG A N 1
ATOM 720 C CA . ARG A 1 93 ? -15.036 -8.836 0.967 1.00 78.06 93 ARG A CA 1
ATOM 721 C C . ARG A 1 93 ? -13.902 -8.289 1.833 1.00 78.06 93 ARG A C 1
ATOM 723 O O . ARG A 1 93 ? -13.906 -7.109 2.151 1.00 78.06 93 ARG A O 1
ATOM 730 N N . CYS A 1 94 ? -12.931 -9.119 2.224 1.00 77.38 94 CYS A N 1
ATOM 731 C CA . CYS A 1 94 ? -11.881 -8.700 3.169 1.00 77.38 94 CYS A CA 1
ATOM 732 C C . CYS A 1 94 ? -10.560 -8.270 2.517 1.00 77.38 94 CYS A C 1
ATOM 734 O O . CYS A 1 94 ? -9.639 -7.877 3.226 1.00 77.38 94 CYS A O 1
ATOM 736 N N . ARG A 1 95 ? -10.438 -8.384 1.188 1.00 79.06 95 ARG A N 1
ATOM 737 C CA . ARG A 1 95 ? -9.244 -8.055 0.384 1.00 79.06 95 ARG A CA 1
ATOM 738 C C . ARG A 1 95 ? -7.956 -8.789 0.773 1.00 79.06 95 ARG A C 1
ATOM 740 O O . ARG A 1 95 ? -6.907 -8.505 0.204 1.00 79.06 95 ARG A O 1
ATOM 747 N N . GLN A 1 96 ? -8.039 -9.781 1.658 1.00 78.00 96 GLN A N 1
ATOM 748 C CA . GLN A 1 96 ? -6.916 -10.646 2.009 1.00 78.00 96 GLN A CA 1
ATOM 749 C C . GLN A 1 96 ? -6.580 -11.603 0.865 1.00 78.00 96 GLN A C 1
ATOM 751 O O . GLN A 1 96 ? -7.477 -12.098 0.170 1.00 78.00 96 GLN A O 1
ATOM 756 N N . ALA A 1 97 ? -5.284 -11.864 0.688 1.00 80.25 97 ALA A N 1
ATOM 757 C CA . ALA A 1 97 ? -4.807 -12.918 -0.195 1.00 80.25 97 ALA A CA 1
ATOM 758 C C . ALA A 1 97 ? -5.318 -14.278 0.288 1.00 80.25 97 ALA A C 1
ATOM 760 O O . ALA A 1 97 ? -5.488 -14.508 1.487 1.00 80.25 97 ALA A O 1
ATOM 761 N N . PHE A 1 98 ? -5.580 -15.174 -0.656 1.00 80.56 98 PHE A N 1
ATOM 762 C CA . PHE A 1 98 ? -5.977 -16.532 -0.317 1.00 80.56 98 PHE A CA 1
ATOM 763 C C . PHE A 1 98 ? -4.744 -17.330 0.118 1.00 80.56 98 PHE A C 1
ATOM 765 O O . PHE A 1 98 ? -3.744 -17.317 -0.605 1.00 80.56 98 PHE A O 1
ATOM 772 N N . PRO A 1 99 ? -4.785 -18.016 1.271 1.00 73.06 99 PRO A N 1
ATOM 773 C CA . PRO A 1 99 ? -3.708 -18.910 1.669 1.00 73.06 99 PRO A CA 1
ATOM 774 C C . PRO A 1 99 ? -3.490 -20.011 0.629 1.00 73.06 99 PRO A C 1
ATOM 776 O O . PRO A 1 99 ? -4.441 -20.524 0.030 1.00 73.06 99 PRO A O 1
ATOM 779 N N . SER A 1 100 ? -2.229 -20.382 0.414 1.00 71.44 100 SER A N 1
ATOM 780 C CA . SER A 1 100 ? -1.866 -21.453 -0.514 1.00 71.44 100 SER A CA 1
ATOM 781 C C . SER A 1 100 ? -2.571 -22.757 -0.132 1.00 71.44 100 SER A C 1
ATOM 783 O O . SER A 1 100 ? -2.421 -23.241 0.987 1.00 71.44 100 SER A O 1
ATOM 785 N N . GLY A 1 101 ? -3.330 -23.331 -1.069 1.00 67.50 101 GLY A N 1
ATOM 786 C CA . GLY A 1 101 ? -4.048 -24.596 -0.878 1.00 67.50 101 GLY A CA 1
ATOM 787 C C . GLY A 1 101 ? -5.458 -24.476 -0.289 1.00 67.50 101 GLY A C 1
ATOM 788 O O . GLY A 1 101 ? -6.138 -25.493 -0.162 1.00 67.50 101 GLY A O 1
ATOM 789 N N . GLU A 1 102 ? -5.941 -23.273 0.036 1.00 71.38 102 GLU A N 1
ATOM 790 C CA . GLU A 1 102 ? -7.289 -23.094 0.585 1.00 71.38 102 GLU A CA 1
ATOM 791 C C . GLU A 1 102 ? -8.359 -22.971 -0.514 1.00 71.38 102 GLU A C 1
ATOM 793 O O . GLU A 1 102 ? -8.167 -22.324 -1.547 1.00 71.38 102 GLU A O 1
ATOM 798 N N . ARG A 1 103 ? -9.522 -23.601 -0.296 1.00 71.12 103 ARG A N 1
ATOM 799 C CA . ARG A 1 103 ? -10.654 -23.546 -1.232 1.00 71.12 103 ARG A CA 1
ATOM 800 C C . ARG A 1 103 ? -11.327 -22.176 -1.156 1.00 71.12 103 ARG A C 1
ATOM 802 O O . ARG A 1 103 ? -11.718 -21.721 -0.084 1.00 71.12 103 ARG A O 1
ATOM 809 N N . VAL A 1 104 ? -11.524 -21.553 -2.313 1.00 79.75 104 VAL A N 1
ATOM 810 C CA . VAL A 1 104 ? -12.241 -20.277 -2.447 1.00 79.75 104 VAL A CA 1
ATOM 811 C C . VAL A 1 104 ? -13.642 -20.511 -2.999 1.00 79.75 104 VAL A C 1
ATOM 813 O O . VAL A 1 104 ? -13.859 -21.442 -3.775 1.00 79.75 104 VAL A O 1
ATOM 816 N N . THR A 1 105 ? -14.601 -19.671 -2.610 1.00 80.81 105 THR A N 1
ATOM 817 C CA . THR A 1 105 ? -15.971 -19.747 -3.139 1.00 80.81 105 THR A CA 1
ATOM 818 C C . THR A 1 105 ? -16.193 -18.655 -4.167 1.00 80.81 105 THR A C 1
ATOM 820 O O . THR A 1 105 ? -15.879 -17.496 -3.911 1.00 80.81 105 THR A O 1
ATOM 823 N N . TYR A 1 106 ? -16.767 -19.008 -5.314 1.00 80.00 106 TYR A N 1
ATOM 824 C CA . TYR A 1 106 ? -17.222 -18.041 -6.305 1.00 80.00 106 TYR A CA 1
ATOM 825 C C . TYR A 1 106 ? -18.740 -17.959 -6.297 1.00 80.00 106 TYR A C 1
ATOM 827 O O . TYR A 1 106 ? -19.416 -18.961 -6.505 1.00 80.00 106 TYR A O 1
ATOM 835 N N . THR A 1 107 ? -19.272 -16.762 -6.082 1.00 74.75 107 THR A N 1
ATOM 836 C CA . THR A 1 107 ? -20.722 -16.516 -6.007 1.00 74.75 107 THR A CA 1
ATOM 837 C C . THR A 1 107 ? -21.345 -16.177 -7.365 1.00 74.75 107 THR A C 1
ATOM 839 O O . THR A 1 107 ? -22.473 -15.708 -7.431 1.00 74.75 107 THR A O 1
ATOM 842 N N . GLY A 1 108 ? -20.605 -16.336 -8.467 1.00 68.44 108 GLY A N 1
ATOM 843 C CA . GLY A 1 108 ? -21.023 -15.896 -9.804 1.00 68.44 108 GLY A CA 1
ATOM 844 C C . GLY A 1 108 ? -20.543 -14.484 -10.163 1.00 68.44 108 GLY A C 1
ATOM 845 O O . GLY A 1 108 ? -20.290 -14.213 -11.338 1.00 68.44 108 GLY A O 1
ATOM 846 N N . LYS A 1 109 ? -20.327 -13.615 -9.164 1.00 68.50 109 LYS A N 1
ATOM 847 C CA . LYS A 1 109 ? -19.847 -12.229 -9.339 1.00 68.50 109 LYS A CA 1
ATOM 848 C C . LYS A 1 109 ? -18.491 -11.969 -8.683 1.00 68.50 109 LYS A C 1
ATOM 850 O O . LYS A 1 109 ? -17.684 -11.218 -9.224 1.00 68.50 109 LYS A O 1
ATOM 855 N N . GLU A 1 110 ? -18.224 -12.601 -7.544 1.00 73.56 110 GLU A N 1
ATOM 856 C CA . GLU A 1 110 ? -17.051 -12.326 -6.716 1.00 73.56 110 GLU A CA 1
ATOM 857 C C . GLU A 1 110 ? -16.440 -13.604 -6.125 1.00 73.56 110 GLU A C 1
ATOM 859 O O . GLU A 1 110 ? -17.116 -14.624 -5.981 1.00 73.56 110 GLU A O 1
ATOM 864 N N . VAL A 1 111 ? -15.142 -13.551 -5.801 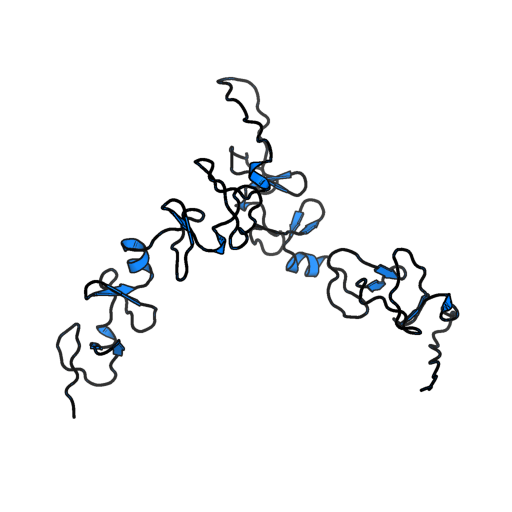1.00 81.00 111 VAL A N 1
ATOM 865 C CA . VAL A 1 111 ? -14.402 -14.648 -5.157 1.00 81.00 111 VAL A CA 1
ATOM 866 C C . VAL A 1 111 ? -14.235 -14.327 -3.673 1.00 81.00 111 VAL A C 1
ATOM 868 O O . VAL A 1 111 ? -13.735 -13.259 -3.317 1.00 81.00 111 VAL A O 1
ATOM 871 N N . LEU A 1 112 ? -14.638 -15.247 -2.802 1.00 81.75 112 LEU A N 1
ATOM 872 C CA . LEU A 1 112 ? -14.678 -15.076 -1.352 1.00 81.75 112 LEU A CA 1
ATOM 873 C C . LEU A 1 112 ? -13.830 -16.131 -0.640 1.00 81.75 112 LEU A C 1
ATOM 875 O O . LEU A 1 112 ? -13.757 -17.285 -1.069 1.00 81.75 112 LEU A O 1
ATOM 879 N N . CYS A 1 113 ? -13.210 -15.740 0.477 1.00 83.62 113 CYS A N 1
ATOM 880 C CA . CYS A 1 113 ? -12.520 -16.679 1.360 1.00 83.62 113 CYS A CA 1
ATOM 881 C C . CYS A 1 113 ? -13.519 -17.454 2.232 1.00 83.62 113 CYS A C 1
ATOM 883 O O . CYS A 1 113 ? -14.662 -17.020 2.418 1.00 83.62 113 CYS A O 1
ATOM 885 N N . ALA A 1 114 ? -13.069 -18.568 2.814 1.00 81.31 114 ALA A N 1
ATOM 886 C CA . ALA A 1 114 ? -13.894 -19.444 3.647 1.00 81.31 114 ALA A CA 1
ATOM 887 C C . ALA A 1 114 ? -14.550 -18.718 4.837 1.00 81.31 114 ALA A C 1
ATOM 889 O O . ALA A 1 114 ? -15.682 -19.019 5.203 1.00 81.31 114 ALA A O 1
ATOM 890 N N . LYS A 1 115 ? -13.877 -17.710 5.406 1.00 81.50 115 LYS A N 1
ATOM 891 C CA . LYS A 1 115 ? -14.436 -16.883 6.488 1.00 81.50 115 LYS A CA 1
ATOM 892 C C . LYS A 1 115 ? -15.529 -15.948 5.981 1.00 81.50 115 LYS A C 1
ATOM 894 O O . LYS A 1 115 ? -16.571 -15.807 6.605 1.00 81.50 115 LYS A O 1
ATOM 899 N N . CYS A 1 116 ? -15.292 -15.307 4.840 1.00 77.69 116 CYS A N 1
ATOM 900 C CA . CYS A 1 116 ? -16.190 -14.293 4.309 1.00 77.69 116 CYS A CA 1
ATOM 901 C C . CYS A 1 116 ? -17.464 -14.879 3.714 1.00 77.69 116 CYS A C 1
ATOM 903 O O . CYS A 1 116 ? -18.492 -14.224 3.820 1.00 77.69 116 CYS A O 1
ATOM 905 N N . VAL A 1 117 ? -17.424 -16.073 3.114 1.00 81.31 117 VAL A N 1
ATOM 906 C CA . VAL A 1 117 ? -18.615 -16.696 2.509 1.00 81.31 117 VAL A CA 1
ATOM 907 C C . VAL A 1 117 ? -19.697 -17.032 3.543 1.00 81.31 117 VAL A C 1
ATOM 909 O O . VAL A 1 117 ? -20.876 -16.919 3.233 1.00 81.31 117 VAL A O 1
ATOM 912 N N . GLN A 1 118 ? -19.306 -17.369 4.776 1.00 75.00 118 GLN A N 1
ATOM 913 C CA . GLN A 1 118 ? -20.226 -17.722 5.866 1.00 75.00 118 GLN A CA 1
ATOM 914 C C . GLN A 1 118 ? -20.912 -16.506 6.502 1.00 75.00 118 GLN A C 1
ATOM 916 O O . GLN A 1 118 ? -21.825 -16.663 7.306 1.00 75.00 118 GLN A O 1
ATOM 921 N N . ILE A 1 119 ? -20.473 -15.288 6.167 1.00 71.50 119 ILE A N 1
ATOM 922 C CA . ILE A 1 119 ? -21.086 -14.063 6.679 1.00 71.50 119 ILE A CA 1
ATOM 923 C C . ILE A 1 119 ? -22.373 -13.814 5.876 1.00 71.50 119 ILE A C 1
ATOM 925 O O . ILE A 1 119 ? -22.277 -13.599 4.658 1.00 71.50 119 ILE A O 1
ATOM 929 N N . PRO A 1 120 ? -23.559 -13.822 6.516 1.00 59.69 120 PRO A N 1
ATOM 930 C CA . PRO A 1 120 ? -24.821 -13.559 5.838 1.00 59.69 120 PRO A CA 1
ATOM 931 C C . PRO A 1 120 ? -24.810 -12.151 5.248 1.00 59.69 120 PRO A C 1
ATOM 933 O O . PRO A 1 120 ? -24.553 -11.174 5.953 1.00 59.69 120 PRO A O 1
ATOM 936 N N . VAL A 1 121 ? -25.092 -12.036 3.953 1.00 55.50 121 VAL A N 1
ATOM 937 C CA . VAL A 1 121 ? -25.313 -10.738 3.310 1.00 55.50 121 VAL A CA 1
ATOM 938 C C . VAL A 1 121 ? -26.809 -10.480 3.364 1.00 55.50 121 VAL A C 1
ATOM 940 O O . VAL A 1 121 ? -27.584 -11.288 2.861 1.00 55.50 121 VAL A O 1
ATOM 943 N N . ARG A 1 122 ? -27.236 -9.380 3.989 1.00 50.50 122 ARG A N 1
ATOM 944 C CA . ARG A 1 122 ? -28.615 -8.915 3.826 1.00 50.50 122 ARG A CA 1
ATOM 945 C C . ARG A 1 122 ? -28.731 -8.353 2.414 1.00 50.50 122 ARG A C 1
ATOM 947 O O . ARG A 1 122 ? -28.129 -7.325 2.115 1.00 50.50 122 ARG A O 1
ATOM 954 N N . GLU A 1 123 ? -29.444 -9.054 1.543 1.00 46.97 123 GLU A N 1
ATOM 955 C CA . GLU A 1 123 ? -29.817 -8.530 0.233 1.00 46.97 123 GLU A CA 1
ATOM 956 C C . GLU A 1 123 ? -30.734 -7.324 0.448 1.00 46.97 123 GLU A C 1
ATOM 958 O O . GLU A 1 123 ? -31.813 -7.445 1.028 1.00 46.97 123 GLU A O 1
ATOM 963 N N . ALA A 1 124 ? -30.294 -6.141 0.018 1.00 44.09 124 ALA A N 1
ATOM 964 C CA . ALA A 1 124 ? -31.184 -5.000 -0.111 1.00 44.09 124 ALA A CA 1
ATOM 965 C C . ALA A 1 124 ? -32.152 -5.316 -1.257 1.00 44.09 124 ALA A C 1
ATOM 967 O O . ALA A 1 124 ? -31.796 -5.213 -2.431 1.00 44.09 124 ALA A O 1
ATOM 968 N N . GLN A 1 125 ? -33.346 -5.795 -0.913 1.00 42.88 125 GLN A N 1
ATOM 969 C CA . GLN A 1 125 ? -34.398 -6.033 -1.888 1.00 42.88 125 GLN A CA 1
ATOM 970 C C . GLN A 1 125 ? -34.814 -4.706 -2.521 1.00 42.88 125 GLN A C 1
ATOM 972 O O . GLN A 1 125 ? -35.144 -3.732 -1.847 1.00 42.88 125 GLN A O 1
ATOM 977 N N . SER A 1 126 ? -34.772 -4.715 -3.846 1.00 60.22 126 SER A N 1
ATOM 978 C CA . SER A 1 126 ? -35.299 -3.717 -4.762 1.00 60.22 126 SER A CA 1
ATOM 979 C C . SER A 1 126 ? -36.726 -3.301 -4.402 1.00 60.22 126 SER A C 1
ATOM 981 O O . SER A 1 126 ? -37.631 -4.135 -4.451 1.00 60.22 126 SER A O 1
ATOM 983 N N . LEU A 1 127 ? -36.946 -2.012 -4.146 1.00 40.56 127 LEU A N 1
ATOM 984 C CA . LEU A 1 127 ? -38.273 -1.402 -4.199 1.00 40.56 127 LEU A CA 1
ATOM 985 C C . LEU A 1 127 ? -38.248 -0.214 -5.158 1.00 40.56 127 LEU A C 1
ATOM 987 O O . LEU A 1 127 ? -37.379 0.653 -5.110 1.00 40.56 127 LEU A O 1
ATOM 991 N N . GLN A 1 128 ? -39.187 -0.278 -6.095 1.00 49.78 128 GLN A N 1
ATOM 992 C CA . GLN A 1 128 ? -39.346 0.592 -7.246 1.00 49.78 128 GLN A CA 1
ATOM 993 C C . GLN A 1 128 ? -39.924 1.963 -6.853 1.00 49.78 128 GLN A C 1
ATOM 995 O O . GLN A 1 128 ? -40.838 2.051 -6.042 1.00 49.78 128 GLN A O 1
ATOM 1000 N N . SER A 1 129 ? -39.411 2.994 -7.532 1.00 53.19 129 SER A N 1
ATOM 1001 C CA . SER A 1 129 ? -40.059 4.254 -7.942 1.00 53.19 129 SER A CA 1
ATOM 1002 C C . SER A 1 129 ? -40.858 5.104 -6.929 1.00 53.19 129 SER A C 1
ATOM 1004 O O . SER A 1 129 ? -42.051 4.897 -6.734 1.00 53.19 129 SER A O 1
ATOM 1006 N N . SER A 1 130 ? -40.198 6.213 -6.550 1.00 40.84 130 SER A N 1
ATOM 1007 C CA . SER A 1 130 ? -40.701 7.608 -6.540 1.00 40.84 130 SER A CA 1
ATOM 1008 C C . SER A 1 130 ? -41.579 8.095 -5.380 1.00 40.84 130 SER A C 1
ATOM 1010 O O . SER A 1 130 ? -42.358 7.341 -4.813 1.00 40.84 130 SER A O 1
ATOM 1012 N N . PRO A 1 131 ? -41.663 9.429 -5.215 1.00 58.06 131 PRO A N 1
ATOM 1013 C CA . PRO A 1 131 ? -40.608 10.422 -5.010 1.00 58.06 131 PRO A CA 1
ATOM 1014 C C . PRO A 1 131 ? -40.522 10.745 -3.505 1.00 58.06 131 PRO A C 1
ATOM 1016 O O . PRO A 1 131 ? -41.415 10.356 -2.767 1.00 58.06 131 PRO A O 1
ATOM 1019 N N . THR A 1 132 ? -39.474 11.428 -3.037 1.00 36.69 132 THR A N 1
ATOM 1020 C CA . THR A 1 132 ? -39.495 12.514 -2.017 1.00 36.69 132 THR A CA 1
ATOM 1021 C C . THR A 1 132 ? -38.113 12.577 -1.350 1.00 36.69 132 THR A C 1
ATOM 1023 O O . THR A 1 132 ? -37.691 11.641 -0.678 1.00 36.69 132 THR A O 1
ATOM 1026 N N . SER A 1 133 ? -37.402 13.681 -1.609 1.00 47.25 133 SER A N 1
ATOM 1027 C CA . SER A 1 133 ? -36.255 14.215 -0.853 1.00 47.25 133 SER A CA 1
ATOM 1028 C C . SER A 1 133 ? -35.291 13.191 -0.236 1.00 47.25 133 SER A C 1
ATOM 1030 O O . SER A 1 133 ? -35.270 12.994 0.979 1.00 47.25 133 SER A O 1
ATOM 1032 N N . THR A 1 134 ? -34.452 12.558 -1.053 1.00 39.28 134 THR A N 1
ATOM 1033 C CA . THR A 1 134 ? -33.328 11.776 -0.533 1.00 39.28 134 THR A CA 1
ATOM 1034 C C . THR A 1 134 ? -32.205 12.742 -0.168 1.00 39.28 134 THR A C 1
ATOM 1036 O O . THR A 1 134 ? -31.618 13.378 -1.040 1.00 39.28 134 THR A O 1
ATOM 1039 N N . SER A 1 135 ? -31.917 12.879 1.125 1.00 52.62 135 SER A N 1
ATOM 1040 C CA . SER A 1 135 ? -30.657 13.432 1.614 1.00 52.62 135 SER A CA 1
ATOM 1041 C C . SER A 1 135 ? -29.520 12.536 1.116 1.00 52.62 135 SER A C 1
ATOM 1043 O O . SER A 1 135 ? -29.179 11.530 1.739 1.00 52.62 135 SER A O 1
ATOM 1045 N N . GLY A 1 136 ? -28.994 12.867 -0.066 1.00 56.50 136 GLY A N 1
ATOM 1046 C CA . GLY A 1 136 ? -27.857 12.189 -0.674 1.00 56.50 136 GLY A CA 1
ATOM 1047 C C . GLY A 1 136 ? -26.690 12.172 0.304 1.00 56.50 136 GLY A C 1
ATOM 1048 O O . GLY A 1 136 ? -26.401 13.168 0.967 1.00 56.50 136 GLY A O 1
ATOM 1049 N N . THR A 1 137 ? -26.032 11.023 0.448 1.00 74.94 137 THR A N 1
ATOM 1050 C CA . THR A 1 137 ? -24.832 10.979 1.280 1.00 74.94 137 THR A CA 1
ATOM 1051 C C . THR A 1 137 ? -23.702 11.698 0.542 1.00 74.94 137 THR A C 1
ATOM 1053 O O . THR A 1 137 ? -23.290 11.278 -0.538 1.00 74.94 137 THR A O 1
ATOM 1056 N N . GLU A 1 138 ? -23.204 12.791 1.112 1.00 88.69 138 GLU A N 1
ATOM 1057 C CA . GLU A 1 138 ? -22.129 13.592 0.525 1.00 88.69 138 GLU A CA 1
ATOM 1058 C C . GLU A 1 138 ? -20.747 12.998 0.813 1.00 88.69 138 GLU A C 1
ATOM 1060 O O . GLU A 1 138 ? -20.457 12.498 1.905 1.00 88.69 138 GLU A O 1
ATOM 1065 N N . CYS A 1 139 ? -19.842 13.116 -0.156 1.00 86.19 139 CYS A N 1
ATOM 1066 C CA . CYS A 1 139 ? -18.445 12.781 0.036 1.00 86.19 139 CYS A CA 1
ATOM 1067 C C . CYS A 1 139 ? -17.779 13.763 1.006 1.00 86.19 139 CYS A C 1
ATOM 1069 O O . CYS A 1 139 ? -17.695 14.962 0.749 1.00 86.19 139 CYS A O 1
ATOM 1071 N N . ALA A 1 140 ? -17.162 13.263 2.073 1.00 88.44 140 ALA A N 1
ATOM 1072 C CA . ALA A 1 140 ? -16.429 14.100 3.018 1.00 88.44 140 ALA A CA 1
ATOM 1073 C C . ALA A 1 140 ? -15.218 14.833 2.403 1.00 88.44 140 ALA A C 1
ATOM 1075 O O . ALA A 1 140 ? -14.808 15.859 2.950 1.00 88.44 140 ALA A O 1
ATOM 1076 N N . GLY A 1 141 ? -14.686 14.344 1.275 1.00 87.00 141 GLY A N 1
ATOM 1077 C CA . GLY A 1 141 ? -13.530 14.907 0.575 1.00 87.00 141 GLY A CA 1
ATOM 1078 C C . GLY A 1 141 ? -13.862 16.010 -0.433 1.00 87.00 141 GLY A C 1
ATOM 1079 O O . GLY A 1 141 ? -13.241 17.067 -0.371 1.00 87.00 141 GLY A O 1
ATOM 1080 N N . CYS A 1 142 ? -14.805 15.781 -1.356 1.00 87.06 142 CYS A N 1
ATOM 1081 C CA . CYS A 1 142 ? -15.179 16.766 -2.387 1.00 87.06 142 CYS A CA 1
ATOM 1082 C C . CYS A 1 142 ? -16.534 17.446 -2.158 1.00 87.06 142 CYS A C 1
ATOM 1084 O O . CYS A 1 142 ? -16.837 18.394 -2.868 1.00 87.06 142 CYS A O 1
ATOM 1086 N N . LYS A 1 143 ? -17.324 16.996 -1.174 1.00 89.88 143 LYS A N 1
ATOM 1087 C CA . LYS A 1 143 ? -18.693 17.469 -0.887 1.00 89.88 143 LYS A CA 1
ATOM 1088 C C . LYS A 1 143 ? -19.725 17.183 -1.979 1.00 89.88 143 LYS A C 1
ATOM 1090 O O . LYS A 1 143 ? -20.866 17.597 -1.854 1.00 89.88 143 LYS A O 1
ATOM 1095 N N . GLU A 1 144 ? -19.351 16.437 -3.012 1.00 86.12 144 GLU A N 1
ATOM 1096 C CA . GLU A 1 144 ? -20.286 15.986 -4.041 1.00 86.12 144 GLU A CA 1
ATOM 1097 C C . GLU A 1 144 ? -21.011 14.705 -3.615 1.00 86.12 144 GLU A C 1
ATOM 1099 O O . GLU A 1 144 ? -20.541 13.950 -2.758 1.00 86.12 144 GLU A O 1
ATOM 1104 N N . GLU A 1 145 ? -22.148 14.443 -4.251 1.00 85.38 145 GLU A N 1
ATOM 1105 C CA . GLU A 1 145 ? -22.989 13.280 -3.986 1.00 85.38 145 GLU A CA 1
ATOM 1106 C C . GLU A 1 145 ? -22.267 11.950 -4.281 1.00 85.38 145 GLU A C 1
ATOM 1108 O O . GLU A 1 145 ? -21.558 11.784 -5.285 1.00 85.38 145 GLU A O 1
ATOM 1113 N N . LEU A 1 146 ? -22.457 10.967 -3.400 1.00 74.25 146 LEU A N 1
ATOM 1114 C CA . LEU A 1 146 ? -21.962 9.608 -3.591 1.00 74.25 146 LEU A CA 1
ATOM 1115 C C . LEU A 1 146 ? -22.990 8.771 -4.355 1.00 74.25 146 LEU A C 1
ATOM 1117 O O . LEU A 1 146 ? -24.040 8.418 -3.826 1.00 74.25 146 LEU A O 1
ATOM 1121 N N . LYS A 1 147 ? -22.650 8.400 -5.593 1.00 72.62 147 LYS A N 1
ATOM 1122 C CA . LYS A 1 147 ? -23.430 7.443 -6.391 1.00 72.62 147 LYS A CA 1
ATOM 1123 C C . LYS A 1 147 ? -23.265 6.022 -5.840 1.00 72.62 147 LYS A C 1
ATOM 1125 O O . LYS A 1 147 ? -22.194 5.664 -5.336 1.00 72.62 147 LYS A O 1
ATOM 1130 N N . GLU A 1 148 ? -24.310 5.202 -5.962 1.00 55.44 148 GLU A N 1
ATOM 1131 C CA . GLU A 1 148 ? -24.329 3.825 -5.453 1.00 55.44 148 GLU A CA 1
ATOM 1132 C C . GLU A 1 148 ? -23.109 3.004 -5.920 1.00 55.44 148 GLU A C 1
ATOM 1134 O O . GLU A 1 148 ? -22.767 2.961 -7.102 1.00 55.44 148 GLU A O 1
ATOM 1139 N N . GLY A 1 149 ? -22.442 2.335 -4.971 1.00 54.75 149 GLY A N 1
ATOM 1140 C CA . GLY A 1 149 ? -21.341 1.402 -5.244 1.00 54.75 149 GLY A CA 1
ATOM 1141 C C . GLY A 1 149 ? -19.927 2.000 -5.316 1.00 54.75 149 GLY A C 1
ATOM 1142 O O . GLY A 1 149 ? -18.983 1.247 -5.552 1.00 54.75 149 GLY A O 1
ATOM 1143 N N . GLN A 1 150 ? -19.744 3.310 -5.087 1.00 56.16 150 GLN A N 1
ATOM 1144 C CA . GLN A 1 150 ? -18.428 3.986 -5.112 1.00 56.16 150 GLN A CA 1
ATOM 1145 C C . GLN A 1 150 ? -18.058 4.718 -3.804 1.00 56.16 150 GLN A C 1
ATOM 1147 O O . GLN A 1 150 ? -17.206 5.611 -3.814 1.00 56.16 150 GLN A O 1
ATOM 1152 N N . ALA A 1 151 ? -18.668 4.336 -2.678 1.00 64.38 151 ALA A N 1
ATOM 1153 C CA . ALA A 1 151 ? -18.431 4.946 -1.370 1.00 64.38 151 ALA A CA 1
ATOM 1154 C C . ALA A 1 151 ? -17.525 4.076 -0.477 1.00 64.38 151 ALA A C 1
ATOM 1156 O O . ALA A 1 151 ? -17.808 2.905 -0.226 1.00 64.38 151 ALA A O 1
ATOM 1157 N N . LEU A 1 152 ? -16.434 4.663 0.017 1.00 73.75 152 LEU A N 1
ATOM 1158 C CA . LEU A 1 152 ? -15.597 4.140 1.094 1.00 73.75 152 LEU A CA 1
ATOM 1159 C C . LEU A 1 152 ? -16.077 4.734 2.420 1.00 73.75 152 LEU A C 1
ATOM 1161 O O . LEU A 1 152 ? -16.180 5.954 2.545 1.00 73.75 152 LEU A O 1
ATOM 1165 N N . ILE A 1 153 ? -16.311 3.885 3.419 1.00 81.50 153 ILE A N 1
ATOM 1166 C CA . ILE A 1 153 ? -16.605 4.324 4.786 1.00 81.50 153 ILE A CA 1
ATOM 1167 C C . ILE A 1 153 ? -15.298 4.333 5.579 1.00 81.50 153 ILE A C 1
ATOM 1169 O O . ILE A 1 153 ? -14.644 3.300 5.718 1.00 81.50 153 ILE A O 1
ATOM 1173 N N . ALA A 1 154 ? -14.903 5.502 6.071 1.00 75.38 154 ALA A N 1
ATOM 1174 C CA . ALA A 1 154 ? -13.689 5.700 6.854 1.00 75.38 154 ALA A CA 1
ATOM 1175 C C . ALA A 1 154 ? -13.812 6.967 7.708 1.00 75.38 154 ALA A C 1
ATOM 1177 O O . ALA A 1 154 ? -14.400 7.956 7.263 1.00 75.38 154 ALA A O 1
ATOM 1178 N N . LEU A 1 155 ? -13.224 6.957 8.910 1.00 80.50 155 LEU A N 1
ATOM 1179 C CA . LEU A 1 155 ? -13.293 8.086 9.853 1.00 80.50 155 LEU A CA 1
ATOM 1180 C C . LEU A 1 155 ? -14.742 8.523 10.136 1.00 80.50 155 LEU A C 1
ATOM 1182 O O . LEU A 1 155 ? -15.050 9.714 10.093 1.00 80.50 155 LEU A O 1
ATOM 1186 N N . ASP A 1 156 ? -15.631 7.538 10.313 1.00 80.25 156 ASP A N 1
ATOM 1187 C CA . ASP A 1 156 ? -17.076 7.706 10.535 1.00 80.25 156 ASP A CA 1
ATOM 1188 C C . ASP A 1 156 ? -17.794 8.546 9.462 1.00 80.25 156 ASP A C 1
ATOM 1190 O O . ASP A 1 156 ? -18.838 9.153 9.696 1.00 80.25 156 ASP A O 1
ATOM 1194 N N . ARG A 1 157 ? -17.223 8.601 8.254 1.00 83.19 157 ARG A N 1
ATOM 1195 C CA . ARG A 1 157 ? -17.713 9.382 7.114 1.00 83.19 157 ARG A CA 1
ATOM 1196 C C . ARG A 1 157 ? -17.646 8.570 5.829 1.00 83.19 157 ARG A C 1
ATOM 1198 O O . ARG A 1 157 ? -16.940 7.564 5.750 1.00 83.19 157 ARG A O 1
ATOM 1205 N N . GLN A 1 158 ? -18.356 9.032 4.804 1.00 82.00 158 GLN A N 1
ATOM 1206 C CA . GLN A 1 158 ? -18.323 8.423 3.478 1.00 82.00 158 GLN A CA 1
ATOM 1207 C C . GLN A 1 158 ? -17.489 9.257 2.504 1.00 82.00 158 GLN A C 1
ATOM 1209 O O . GLN A 1 158 ? -17.495 10.488 2.534 1.00 82.00 158 GLN A O 1
ATOM 1214 N N . TRP A 1 159 ? -16.753 8.578 1.635 1.00 84.88 159 TRP A N 1
ATOM 1215 C CA . TRP A 1 159 ? -15.789 9.180 0.724 1.00 84.88 159 TRP A CA 1
ATOM 1216 C C . TRP A 1 159 ? -15.898 8.527 -0.648 1.00 84.88 159 TRP A C 1
ATOM 1218 O O . TRP A 1 159 ? -16.096 7.318 -0.723 1.00 84.88 159 TRP A O 1
ATOM 1228 N N . HIS A 1 160 ? -15.668 9.258 -1.741 1.00 77.81 160 HIS A N 1
ATOM 1229 C CA . HIS A 1 160 ? -15.298 8.568 -2.972 1.00 77.81 160 HIS A CA 1
ATOM 1230 C C . HIS A 1 160 ? -13.945 7.896 -2.757 1.00 77.81 160 HIS A C 1
ATOM 1232 O O . HIS A 1 160 ? -13.061 8.460 -2.105 1.00 77.81 160 HIS A O 1
ATOM 1238 N N . ILE A 1 161 ? -13.753 6.725 -3.361 1.00 80.50 161 ILE A N 1
ATOM 1239 C CA . ILE A 1 161 ? -12.502 5.960 -3.249 1.00 80.50 161 ILE A CA 1
ATOM 1240 C C . ILE A 1 161 ? -11.286 6.821 -3.642 1.00 80.50 161 ILE A C 1
ATOM 1242 O O . ILE A 1 161 ? -10.253 6.760 -2.988 1.00 80.50 161 ILE A O 1
ATOM 1246 N N . TRP A 1 162 ? -11.416 7.670 -4.667 1.00 78.06 162 TRP A N 1
ATOM 1247 C CA . TRP A 1 162 ? -10.350 8.581 -5.111 1.00 78.06 162 TRP A CA 1
ATOM 1248 C C . TRP A 1 162 ? -10.211 9.851 -4.255 1.00 78.06 162 TRP A C 1
ATOM 1250 O O . TRP A 1 162 ? -9.164 10.499 -4.273 1.00 78.06 162 TRP A O 1
ATOM 1260 N N . CYS A 1 163 ? -11.250 10.228 -3.507 1.00 82.06 163 CYS A N 1
ATOM 1261 C CA . CYS A 1 163 ? -11.220 11.371 -2.596 1.00 82.06 163 CYS A CA 1
ATOM 1262 C C . CYS A 1 163 ? -10.588 11.021 -1.246 1.00 82.06 163 CYS A C 1
ATOM 1264 O O . CYS A 1 163 ? -10.128 11.926 -0.547 1.00 82.06 163 CYS A O 1
ATOM 1266 N N . PHE A 1 164 ? -10.533 9.737 -0.882 1.00 87.19 164 PHE A N 1
ATOM 1267 C CA . PHE A 1 164 ? -9.862 9.280 0.328 1.00 87.19 164 PHE A CA 1
ATOM 1268 C C . PHE A 1 164 ? -8.343 9.231 0.125 1.00 87.19 164 PHE A C 1
ATOM 1270 O O . PHE A 1 164 ? -7.753 8.209 -0.220 1.00 87.19 164 PHE A O 1
ATOM 1277 N N . LYS A 1 165 ? -7.703 10.388 0.296 1.00 86.44 165 LYS A N 1
ATOM 1278 C CA . LYS A 1 165 ? -6.277 10.595 0.038 1.00 86.44 165 LYS A CA 1
ATOM 1279 C C . LYS A 1 165 ? -5.584 11.258 1.214 1.00 86.44 165 LYS A C 1
ATOM 1281 O O . LYS A 1 165 ? -6.186 12.069 1.912 1.00 86.44 165 LYS A O 1
ATOM 1286 N N . CYS A 1 166 ? -4.304 10.956 1.396 1.00 91.31 166 CYS A N 1
ATOM 1287 C CA . CYS A 1 166 ? -3.492 11.580 2.426 1.00 91.31 166 CYS A CA 1
ATOM 1288 C C . CYS A 1 166 ? -3.533 13.103 2.281 1.00 91.31 166 CYS A C 1
ATOM 1290 O O . CYS A 1 166 ? -3.204 13.641 1.223 1.00 91.31 166 CYS A O 1
ATOM 1292 N N . LYS A 1 167 ? -3.886 13.806 3.358 1.00 93.56 167 LYS A N 1
ATOM 1293 C CA . LYS A 1 167 ? -3.939 15.272 3.360 1.00 93.56 167 LYS A CA 1
ATOM 1294 C C . LYS A 1 167 ? -2.592 15.928 3.043 1.00 93.56 167 LYS A C 1
ATOM 1296 O O . LYS A 1 167 ? -2.579 17.018 2.482 1.00 93.56 167 LYS A O 1
ATOM 1301 N N . ALA A 1 168 ? -1.488 15.276 3.404 1.00 92.81 168 ALA A N 1
ATOM 1302 C CA . ALA A 1 168 ? -0.143 15.817 3.261 1.00 92.81 168 ALA A CA 1
ATOM 1303 C C . ALA A 1 168 ? 0.442 15.607 1.855 1.00 92.81 168 ALA A C 1
ATOM 1305 O O . ALA A 1 168 ? 0.816 16.579 1.206 1.00 92.81 168 ALA A O 1
ATOM 1306 N N . CYS A 1 169 ? 0.511 14.362 1.371 1.00 90.56 169 CYS A N 1
ATOM 1307 C CA . CYS A 1 169 ? 1.102 14.056 0.061 1.00 90.56 169 CYS A CA 1
ATOM 1308 C C . CYS A 1 169 ? 0.090 13.891 -1.081 1.00 90.56 169 CYS A C 1
ATOM 1310 O O . CYS A 1 169 ? 0.491 13.785 -2.236 1.00 90.56 169 CYS A O 1
ATOM 1312 N N . GLY A 1 170 ? -1.212 13.831 -0.792 1.00 87.44 170 GLY A N 1
ATOM 1313 C CA . GLY A 1 170 ? -2.259 13.649 -1.800 1.00 87.44 170 GLY A CA 1
ATOM 1314 C C . GLY A 1 170 ? -2.392 12.227 -2.354 1.00 87.44 170 GLY A C 1
ATOM 1315 O O . GLY A 1 170 ? -3.248 12.004 -3.208 1.00 87.44 170 GLY A O 1
ATOM 1316 N N . ALA A 1 171 ? -1.593 11.265 -1.880 1.00 81.06 171 ALA A N 1
ATOM 1317 C CA . ALA A 1 171 ? -1.682 9.871 -2.307 1.00 81.06 171 ALA A CA 1
ATOM 1318 C C . ALA A 1 171 ? -3.028 9.252 -1.904 1.00 81.06 171 ALA A C 1
ATOM 1320 O O . ALA A 1 171 ? -3.435 9.366 -0.746 1.00 81.06 171 ALA A O 1
ATOM 1321 N N . VAL A 1 172 ? -3.702 8.582 -2.842 1.00 81.31 172 VAL A N 1
ATOM 1322 C CA . VAL A 1 172 ? -4.949 7.853 -2.566 1.00 81.31 172 VAL A CA 1
ATOM 1323 C C . VAL A 1 172 ? -4.658 6.672 -1.637 1.00 81.31 172 VAL A C 1
ATOM 1325 O O . VAL A 1 172 ? -3.683 5.944 -1.830 1.00 81.31 172 VAL A O 1
ATOM 1328 N N . LEU A 1 173 ? -5.482 6.501 -0.605 1.00 80.00 173 LEU A N 1
ATOM 1329 C CA . LEU A 1 173 ? -5.284 5.518 0.456 1.00 80.00 173 LEU A CA 1
ATOM 1330 C C . LEU A 1 173 ? -6.209 4.320 0.223 1.00 80.00 173 LEU A C 1
ATOM 1332 O O . LEU A 1 173 ? -7.428 4.432 0.300 1.00 80.00 173 LEU A O 1
ATOM 1336 N N . HIS A 1 174 ? -5.615 3.164 -0.068 1.00 64.12 174 HIS A N 1
ATOM 1337 C CA . HIS A 1 174 ? -6.339 1.932 -0.409 1.00 64.12 174 HIS A CA 1
ATOM 1338 C C . HIS A 1 174 ? -6.192 0.813 0.643 1.00 64.12 174 HIS A C 1
ATOM 1340 O O . HIS A 1 174 ? -6.707 -0.283 0.435 1.00 64.12 174 HIS A O 1
ATOM 1346 N N . GLY A 1 175 ? -5.479 1.070 1.745 1.00 66.69 175 GLY A N 1
ATOM 1347 C CA . GLY A 1 175 ? -5.149 0.098 2.795 1.00 66.69 175 GLY A CA 1
ATOM 1348 C C . GLY A 1 175 ? -5.147 0.737 4.183 1.00 66.69 175 GLY A C 1
ATOM 1349 O O . GLY A 1 175 ? -5.970 1.610 4.450 1.00 66.69 175 GLY A O 1
ATOM 1350 N N . GLU A 1 176 ? -4.229 0.320 5.058 1.00 70.25 176 GLU A N 1
ATOM 1351 C CA . GLU A 1 176 ? -4.065 0.939 6.379 1.00 70.25 176 GLU A CA 1
ATOM 1352 C C . GLU A 1 176 ? -3.765 2.439 6.245 1.00 70.25 176 GLU A C 1
ATOM 1354 O O . GLU A 1 176 ? -2.961 2.876 5.417 1.00 70.25 176 GLU A O 1
ATOM 1359 N N . TYR A 1 177 ? -4.457 3.236 7.051 1.00 84.19 177 TYR A N 1
ATOM 1360 C CA . TYR A 1 177 ? -4.350 4.686 7.077 1.00 84.19 177 TYR A CA 1
ATOM 1361 C C . TYR A 1 177 ? -4.333 5.167 8.521 1.00 84.19 177 TYR A C 1
ATOM 1363 O O . TYR A 1 177 ? -4.804 4.480 9.425 1.00 84.19 177 TYR A O 1
ATOM 1371 N N . MET A 1 178 ? -3.828 6.380 8.724 1.00 84.44 178 MET A N 1
ATOM 1372 C CA . MET A 1 178 ? -3.892 7.052 10.013 1.00 84.44 178 MET A CA 1
ATOM 1373 C C . MET A 1 178 ? -4.927 8.170 9.953 1.00 84.44 178 MET A C 1
ATOM 1375 O O . MET A 1 178 ? -4.922 8.990 9.034 1.00 84.44 178 MET A O 1
ATOM 1379 N N . GLY A 1 179 ? -5.833 8.183 10.924 1.00 88.44 179 GLY A N 1
ATOM 1380 C CA . GLY A 1 179 ? -6.835 9.226 11.091 1.00 88.44 179 GLY A CA 1
ATOM 1381 C C . GLY A 1 179 ? -6.420 10.230 12.151 1.00 88.44 179 GLY A C 1
ATOM 1382 O O . GLY A 1 179 ? -6.070 9.827 13.255 1.00 88.44 179 GLY A O 1
ATOM 1383 N N . LYS A 1 180 ? -6.524 11.526 11.854 1.00 89.50 180 LYS A N 1
ATOM 1384 C CA . LYS A 1 180 ? -6.501 12.574 12.880 1.00 89.50 180 LYS A CA 1
ATOM 1385 C C . LYS A 1 180 ? -7.640 13.550 12.645 1.00 89.50 180 LYS A C 1
ATOM 1387 O O . LYS A 1 180 ? -7.737 14.090 11.550 1.00 89.50 180 LYS A O 1
ATOM 1392 N N . ASP A 1 181 ? -8.499 13.760 13.640 1.00 90.19 181 ASP A N 1
ATOM 1393 C CA . ASP A 1 181 ? -9.586 14.754 13.597 1.00 90.19 181 ASP A CA 1
ATOM 1394 C C . ASP A 1 181 ? -10.483 14.634 12.341 1.00 90.19 181 ASP A C 1
ATOM 1396 O O . ASP A 1 181 ? -10.888 15.618 11.722 1.00 90.19 181 ASP A O 1
ATOM 1400 N N . GLY A 1 182 ? -10.757 13.398 11.907 1.00 85.31 182 GLY A N 1
ATOM 1401 C CA . GLY A 1 182 ? -11.545 13.124 10.699 1.00 85.31 182 GLY A CA 1
ATOM 1402 C C . GLY A 1 182 ? -10.808 13.355 9.371 1.00 85.31 182 GLY A C 1
ATOM 1403 O O . GLY A 1 182 ? -11.442 13.349 8.314 1.00 85.31 182 GLY A O 1
ATOM 1404 N N . VAL A 1 183 ? -9.485 13.540 9.405 1.00 91.12 183 VAL A N 1
ATOM 1405 C CA . VAL A 1 183 ? -8.612 13.716 8.238 1.00 91.12 183 VAL A CA 1
ATOM 1406 C C . VAL A 1 183 ? -7.715 12.485 8.043 1.00 91.12 183 VAL A C 1
ATOM 1408 O O . VAL A 1 183 ? -7.074 12.039 8.999 1.00 91.12 183 VAL A O 1
ATOM 1411 N N . PRO A 1 184 ? -7.633 11.932 6.819 1.00 89.31 184 PRO A N 1
ATOM 1412 C CA . PRO A 1 184 ? -6.806 10.764 6.549 1.00 89.31 184 PRO A CA 1
ATOM 1413 C C . PRO A 1 184 ? -5.362 11.117 6.149 1.00 89.31 184 PRO A C 1
ATOM 1415 O O . PRO A 1 184 ? -5.099 12.054 5.387 1.00 89.31 184 PRO A O 1
ATOM 1418 N N . TYR A 1 185 ? -4.414 10.307 6.618 1.00 90.88 185 TYR A N 1
ATOM 1419 C CA . TYR A 1 185 ? -2.980 10.405 6.347 1.00 90.88 185 TYR A CA 1
ATOM 1420 C C . TYR A 1 185 ? -2.386 9.032 6.009 1.00 90.88 185 TYR A C 1
ATOM 1422 O O . TYR A 1 185 ? -2.852 8.004 6.502 1.00 90.88 185 TYR A O 1
ATOM 1430 N N . CYS A 1 186 ? -1.323 9.007 5.197 1.00 89.31 186 CYS A N 1
ATOM 1431 C CA . CYS A 1 186 ? -0.470 7.823 5.120 1.00 89.31 186 CYS A CA 1
ATOM 1432 C C . CYS A 1 186 ? 0.383 7.728 6.395 1.00 89.31 186 CYS A C 1
ATOM 1434 O O . CYS A 1 186 ? 0.664 8.748 7.031 1.00 89.31 186 CYS A O 1
ATOM 1436 N N . GLU A 1 187 ? 0.823 6.522 6.759 1.00 85.56 187 GLU A N 1
ATOM 1437 C CA . GLU A 1 187 ? 1.611 6.294 7.978 1.00 85.56 187 GLU A CA 1
ATOM 1438 C C . GLU A 1 187 ? 2.852 7.197 8.048 1.00 85.56 187 GLU A C 1
ATOM 1440 O O . GLU A 1 187 ? 3.090 7.849 9.061 1.00 85.56 187 GLU A O 1
ATOM 1445 N N . LYS A 1 188 ? 3.602 7.302 6.944 1.00 89.88 188 LYS A N 1
ATOM 1446 C CA . LYS A 1 188 ? 4.827 8.109 6.864 1.00 89.88 188 LYS A CA 1
ATOM 1447 C C . LYS A 1 188 ? 4.579 9.585 7.185 1.00 89.88 188 LYS A C 1
ATOM 1449 O O . LYS A 1 188 ? 5.322 10.179 7.965 1.00 89.88 188 LYS A O 1
ATOM 1454 N N . ASP A 1 189 ? 3.563 10.185 6.568 1.00 94.06 189 ASP A N 1
ATOM 1455 C CA . ASP A 1 189 ? 3.268 11.606 6.765 1.00 94.06 189 ASP A CA 1
ATOM 1456 C C . ASP A 1 189 ? 2.620 11.864 8.122 1.00 94.06 189 ASP A C 1
ATOM 1458 O O . ASP A 1 189 ? 2.900 12.892 8.739 1.00 94.06 189 ASP A O 1
ATOM 1462 N N . TYR A 1 190 ? 1.819 10.919 8.619 1.00 92.94 190 TYR A N 1
ATOM 1463 C CA . TYR A 1 190 ? 1.288 10.977 9.974 1.00 92.94 190 TYR A CA 1
ATOM 1464 C C . TYR A 1 190 ? 2.418 10.955 11.002 1.00 92.94 190 TYR A C 1
ATOM 1466 O O . TYR A 1 190 ? 2.486 11.831 11.855 1.00 92.94 190 TYR A O 1
ATOM 1474 N N . GLN A 1 191 ? 3.354 10.010 10.890 1.00 92.19 191 GLN A N 1
ATOM 1475 C CA . GLN A 1 191 ? 4.511 9.922 11.778 1.00 92.19 191 GLN A CA 1
ATOM 1476 C C . GLN A 1 191 ? 5.366 11.191 11.720 1.00 92.19 191 GLN A C 1
ATOM 1478 O O . GLN A 1 191 ? 5.792 11.697 12.752 1.00 92.19 191 GLN A O 1
ATOM 1483 N N . LYS A 1 192 ? 5.579 11.752 10.527 1.00 91.62 192 LYS A N 1
ATOM 1484 C CA . LYS A 1 192 ? 6.347 12.991 10.363 1.00 91.62 192 LYS A CA 1
ATOM 1485 C C . LYS A 1 192 ? 5.712 14.193 11.074 1.00 91.62 192 LYS A C 1
ATOM 1487 O O . LYS A 1 192 ? 6.450 15.052 11.544 1.00 91.62 192 LYS A O 1
ATOM 1492 N N . GLN A 1 193 ? 4.383 14.283 11.102 1.00 93.31 193 GLN A N 1
ATOM 1493 C CA . GLN A 1 193 ? 3.671 15.444 11.653 1.00 93.31 193 GLN A CA 1
ATOM 1494 C C . GLN A 1 193 ? 3.242 15.258 13.111 1.00 93.31 193 GLN A C 1
ATOM 1496 O O . GLN A 1 193 ? 3.247 16.218 13.874 1.00 93.31 193 GLN A O 1
ATOM 1501 N N . PHE A 1 194 ? 2.869 14.038 13.489 1.00 91.31 194 PHE A N 1
ATOM 1502 C CA . PHE A 1 194 ? 2.197 13.724 14.754 1.00 91.31 194 PHE A CA 1
ATOM 1503 C C . PHE A 1 194 ? 2.798 12.507 15.466 1.00 91.31 194 PHE A C 1
ATOM 1505 O O . PHE A 1 194 ? 2.320 12.114 16.526 1.00 91.31 194 PHE A O 1
ATOM 1512 N N . GLY A 1 195 ? 3.801 11.859 14.873 1.00 89.69 195 GLY A N 1
ATOM 1513 C CA . GLY A 1 195 ? 4.388 10.645 15.418 1.00 89.69 195 GLY A CA 1
ATOM 1514 C C . GLY A 1 195 ? 5.151 10.908 16.708 1.00 89.69 195 GLY A C 1
ATOM 1515 O O . GLY A 1 195 ? 5.973 11.819 16.794 1.00 89.69 195 GLY A O 1
ATOM 1516 N N . VAL A 1 196 ? 4.936 10.036 17.686 1.00 90.31 196 VAL A N 1
ATOM 1517 C CA . VAL A 1 196 ? 5.696 10.020 18.934 1.00 90.31 196 VAL A CA 1
ATOM 1518 C C . VAL A 1 196 ? 6.932 9.150 18.743 1.00 90.31 196 VAL A C 1
ATOM 1520 O O . VAL A 1 196 ? 6.839 8.031 18.231 1.00 90.31 196 VAL A O 1
ATOM 1523 N N . LYS A 1 197 ? 8.106 9.658 19.125 1.00 91.06 197 LYS A N 1
ATOM 1524 C CA . LYS A 1 197 ? 9.364 8.908 19.054 1.00 91.06 197 LYS A CA 1
ATOM 1525 C C . LYS A 1 197 ? 9.686 8.266 20.391 1.00 91.06 197 LYS A C 1
ATOM 1527 O O . LYS A 1 197 ? 9.510 8.872 21.442 1.00 91.06 197 LYS A O 1
ATOM 1532 N N . CYS A 1 198 ? 10.212 7.051 20.321 1.00 89.00 198 CYS A N 1
ATOM 1533 C CA . CYS A 1 198 ? 10.759 6.366 21.476 1.00 89.00 198 CYS A CA 1
ATOM 1534 C C . CYS A 1 198 ? 12.011 7.090 21.973 1.00 89.00 198 CYS A C 1
ATOM 1536 O O . CYS A 1 19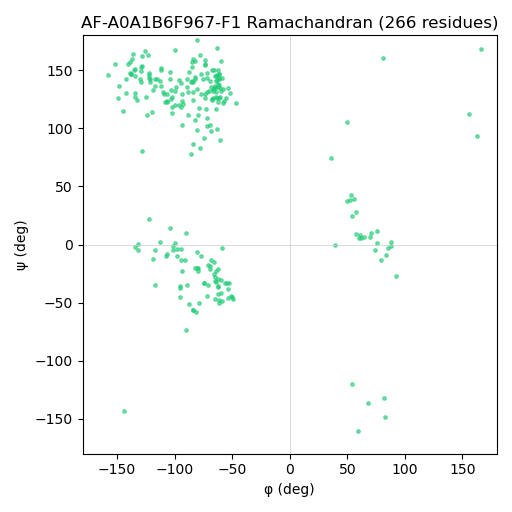8 ? 12.953 7.276 21.203 1.00 89.00 198 CYS A O 1
ATOM 1538 N N . ALA A 1 199 ? 12.041 7.454 23.253 1.00 88.69 199 ALA A N 1
ATOM 1539 C CA . ALA A 1 199 ? 13.173 8.138 23.871 1.00 88.69 199 ALA A CA 1
ATOM 1540 C C . ALA A 1 199 ? 14.448 7.273 23.890 1.00 88.69 199 ALA A C 1
ATOM 1542 O O . ALA A 1 199 ? 15.549 7.811 23.909 1.00 88.69 199 ALA A O 1
ATOM 1543 N N . TYR A 1 200 ? 14.310 5.944 23.818 1.00 85.88 200 TYR A N 1
ATOM 1544 C CA . TYR A 1 200 ? 15.445 5.022 23.769 1.00 85.88 200 TYR A CA 1
ATOM 1545 C C . TYR A 1 200 ? 16.002 4.828 22.349 1.00 85.88 200 TYR A C 1
ATOM 1547 O O . TYR A 1 200 ? 17.180 5.062 22.104 1.00 85.88 200 TYR A O 1
ATOM 1555 N N . CYS A 1 201 ? 15.174 4.406 21.385 1.00 87.88 201 CYS A N 1
ATOM 1556 C CA . CYS A 1 201 ? 15.658 4.037 20.044 1.00 87.88 201 CYS A CA 1
ATOM 1557 C C . CYS A 1 201 ? 15.434 5.113 18.968 1.00 87.88 201 CYS A C 1
ATOM 1559 O O . CYS A 1 201 ? 15.789 4.904 17.809 1.00 87.88 201 CYS A O 1
ATOM 1561 N N . SER A 1 202 ? 14.810 6.244 19.314 1.00 88.88 202 SER A N 1
ATOM 1562 C CA . SER A 1 202 ? 14.486 7.366 18.416 1.00 88.88 202 SER A CA 1
ATOM 1563 C C . SER A 1 202 ? 13.569 7.042 17.224 1.00 88.88 202 SER A C 1
ATOM 1565 O O . SER A 1 202 ? 13.306 7.910 16.387 1.00 88.88 202 SER A O 1
ATOM 1567 N N . ARG A 1 203 ? 13.039 5.816 17.135 1.00 88.31 203 ARG A N 1
ATOM 1568 C CA . ARG A 1 203 ? 12.067 5.407 16.107 1.00 88.31 203 ARG A CA 1
ATOM 1569 C C . ARG A 1 203 ? 10.647 5.772 16.532 1.00 88.31 203 ARG A C 1
ATOM 1571 O O . ARG A 1 203 ? 10.349 5.811 17.725 1.00 88.31 203 ARG A O 1
ATOM 1578 N N . TYR A 1 204 ? 9.767 5.994 15.556 1.00 89.62 204 TYR A N 1
ATOM 1579 C CA . TYR A 1 204 ? 8.347 6.214 15.828 1.00 89.62 204 TYR A CA 1
ATOM 1580 C C . TYR A 1 204 ? 7.712 5.000 16.515 1.00 89.62 204 TYR A C 1
ATOM 1582 O O . TYR A 1 204 ? 8.070 3.848 16.245 1.00 89.62 204 TYR A O 1
ATOM 1590 N N . ILE A 1 205 ? 6.794 5.273 17.434 1.00 84.00 205 ILE A N 1
ATOM 1591 C CA . ILE A 1 205 ? 6.004 4.268 18.138 1.00 84.00 205 ILE A CA 1
ATOM 1592 C C . ILE A 1 205 ? 4.699 4.080 17.368 1.00 84.00 205 ILE A C 1
ATOM 1594 O O . ILE A 1 205 ? 3.960 5.038 17.148 1.00 84.00 205 ILE A O 1
ATOM 1598 N N . SER A 1 206 ? 4.431 2.841 16.963 1.00 80.56 206 SER A N 1
ATOM 1599 C CA . SER A 1 206 ? 3.163 2.436 16.358 1.00 80.56 206 SER A CA 1
ATOM 1600 C C . SER A 1 206 ? 2.407 1.559 17.356 1.00 80.56 206 SER A C 1
ATOM 1602 O O . SER A 1 206 ? 2.974 0.607 17.893 1.00 80.56 206 SER A O 1
ATOM 1604 N N . GLY A 1 207 ? 1.135 1.868 17.611 1.00 75.44 207 GLY A N 1
ATOM 1605 C CA . GLY A 1 207 ? 0.298 1.120 18.551 1.00 75.44 207 GLY A CA 1
ATOM 1606 C C . GLY A 1 207 ? 0.509 1.530 20.011 1.00 75.44 207 GLY A C 1
ATOM 1607 O O . GLY A 1 207 ? 0.470 2.713 20.342 1.00 75.44 207 GLY A O 1
ATOM 1608 N N . LYS A 1 208 ? 0.675 0.542 20.895 1.00 81.00 208 LYS A N 1
ATOM 1609 C CA . LYS A 1 208 ? 0.757 0.752 22.345 1.00 81.00 208 LYS A CA 1
ATOM 1610 C C . LYS A 1 208 ? 2.026 1.513 22.730 1.00 81.00 208 LYS A C 1
ATOM 1612 O O . LYS A 1 208 ? 3.124 1.144 22.317 1.00 81.00 208 LYS A O 1
ATOM 1617 N N . VAL A 1 209 ? 1.862 2.538 23.558 1.00 86.56 209 VAL A N 1
ATOM 1618 C CA . VAL A 1 209 ? 2.941 3.391 24.059 1.00 86.56 209 VAL A CA 1
ATOM 1619 C C . VAL A 1 209 ? 3.037 3.257 25.573 1.00 86.56 209 VAL A C 1
ATOM 1621 O O . VAL A 1 209 ? 2.015 3.244 26.255 1.00 86.56 209 VAL A O 1
ATOM 1624 N N . LEU A 1 210 ? 4.261 3.143 26.088 1.00 85.69 210 LEU A N 1
ATOM 1625 C CA . LEU A 1 210 ? 4.536 3.330 27.509 1.00 85.69 210 LEU A CA 1
ATOM 1626 C C . LEU A 1 210 ? 5.063 4.741 27.725 1.00 85.69 210 LEU A C 1
ATOM 1628 O O . LEU A 1 210 ? 5.906 5.210 26.958 1.00 85.69 210 LEU A O 1
ATOM 1632 N N . GLN A 1 211 ? 4.555 5.401 28.756 1.00 87.44 211 GLN A N 1
ATOM 1633 C CA . GLN A 1 211 ? 4.880 6.780 29.081 1.00 87.44 211 GLN A CA 1
ATOM 1634 C C . GLN A 1 211 ? 5.535 6.844 30.465 1.00 87.44 211 GLN A C 1
ATOM 1636 O O . GLN A 1 211 ? 5.036 6.243 31.412 1.00 87.44 211 GLN A O 1
ATOM 1641 N N . ALA A 1 212 ? 6.645 7.575 30.567 1.00 82.50 212 ALA A N 1
ATOM 1642 C CA . ALA A 1 212 ? 7.322 7.890 31.820 1.00 82.50 212 ALA A CA 1
ATOM 1643 C C . ALA A 1 212 ? 7.362 9.415 32.001 1.00 82.50 212 ALA A C 1
ATOM 1645 O O . ALA A 1 212 ? 8.009 10.131 31.229 1.00 82.50 212 ALA A O 1
ATOM 1646 N N . GLY A 1 213 ? 6.655 9.923 33.011 1.00 77.88 213 GLY A N 1
ATOM 1647 C CA . GLY A 1 213 ? 6.424 11.363 33.164 1.00 77.88 213 GLY A CA 1
ATOM 1648 C C . GLY A 1 213 ? 5.704 11.977 31.955 1.00 77.88 213 GLY A C 1
ATOM 1649 O O . GLY A 1 213 ? 5.098 11.276 31.150 1.00 77.88 213 GLY A O 1
ATOM 1650 N N . ASP A 1 214 ? 5.788 13.295 31.787 1.00 76.12 214 ASP A N 1
ATOM 1651 C CA . ASP A 1 214 ? 4.920 13.984 30.819 1.00 76.12 214 ASP A CA 1
ATOM 1652 C C . ASP A 1 214 ? 5.380 13.880 29.356 1.00 76.12 214 ASP A C 1
ATOM 1654 O O . ASP A 1 214 ? 4.564 13.998 28.450 1.00 76.12 214 ASP A O 1
ATOM 1658 N N . ASN A 1 215 ? 6.672 13.632 29.101 1.00 81.44 215 ASN A N 1
ATOM 1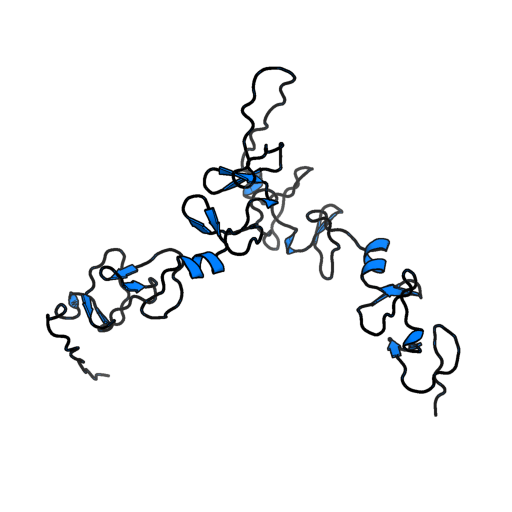659 C CA . ASN A 1 215 ? 7.249 13.760 27.751 1.00 81.44 215 ASN A CA 1
ATOM 1660 C C . ASN A 1 215 ? 8.100 12.576 27.268 1.00 81.44 215 ASN A C 1
ATOM 1662 O O . ASN A 1 215 ? 8.598 12.616 26.140 1.00 81.44 215 ASN A O 1
ATOM 1666 N N . HIS A 1 216 ? 8.270 11.512 28.058 1.00 87.50 216 HIS A N 1
ATOM 1667 C CA . HIS A 1 216 ? 9.091 10.374 27.637 1.00 87.50 216 HIS A CA 1
ATOM 1668 C C . HIS A 1 216 ? 8.216 9.191 27.273 1.00 87.50 216 HIS A C 1
ATOM 1670 O O . HIS A 1 216 ? 7.439 8.693 28.080 1.00 87.50 216 HIS A O 1
ATOM 1676 N N . HIS A 1 217 ? 8.376 8.737 26.037 1.00 90.69 217 HIS A N 1
ATOM 1677 C CA . HIS A 1 217 ? 7.578 7.674 25.458 1.00 90.69 217 HIS A CA 1
ATOM 1678 C C . HIS A 1 217 ? 8.497 6.551 25.002 1.00 90.69 217 HIS A C 1
ATOM 1680 O O . HIS A 1 217 ? 9.594 6.802 24.499 1.00 90.69 217 HIS A O 1
ATOM 1686 N N . PHE A 1 218 ? 8.053 5.311 25.147 1.00 87.69 218 PHE A N 1
ATOM 1687 C CA . PHE A 1 218 ? 8.851 4.131 24.850 1.00 87.69 218 PHE A CA 1
ATOM 1688 C C . PHE A 1 218 ? 8.009 3.069 24.147 1.00 87.69 218 PHE A C 1
ATOM 1690 O O . PHE A 1 218 ? 6.817 2.906 24.420 1.00 87.69 218 PHE A O 1
ATOM 1697 N N . HIS A 1 219 ? 8.646 2.303 23.256 1.00 86.12 219 HIS A N 1
ATOM 1698 C CA . HIS A 1 219 ? 8.081 1.018 22.846 1.00 86.12 219 HIS A CA 1
ATOM 1699 C C . HIS A 1 219 ? 8.016 0.091 24.067 1.00 86.12 219 HIS A C 1
ATOM 1701 O O . HIS A 1 219 ? 8.966 0.100 24.855 1.00 86.12 219 HIS A O 1
ATOM 1707 N N . PRO A 1 220 ? 7.003 -0.786 24.183 1.00 84.19 220 PRO A N 1
ATOM 1708 C CA . PRO A 1 220 ? 6.947 -1.781 25.257 1.00 84.19 220 PRO A CA 1
ATOM 1709 C C . PRO A 1 220 ? 8.221 -2.633 25.376 1.00 84.19 220 PRO A C 1
ATOM 1711 O O . PRO A 1 220 ? 8.647 -2.985 26.466 1.00 84.19 220 PRO A O 1
ATOM 1714 N N . THR A 1 221 ? 8.885 -2.920 24.253 1.00 83.38 221 THR A N 1
ATOM 1715 C CA . THR A 1 221 ? 10.144 -3.682 24.224 1.00 83.38 221 THR A CA 1
ATOM 1716 C C . THR A 1 221 ? 11.390 -2.858 24.557 1.00 83.38 221 THR A C 1
ATOM 1718 O O . THR A 1 221 ? 12.422 -3.443 24.900 1.00 83.38 221 THR A O 1
ATOM 1721 N N . CYS A 1 222 ? 11.314 -1.528 24.437 1.00 84.81 222 CYS A N 1
ATOM 1722 C CA . CYS A 1 222 ? 12.401 -0.592 24.736 1.00 84.81 222 CYS A CA 1
ATOM 1723 C C . CYS A 1 222 ? 12.344 -0.058 26.171 1.00 84.81 222 CYS A C 1
ATOM 1725 O O . CYS A 1 222 ? 13.369 0.375 26.687 1.00 84.81 222 CYS A O 1
ATOM 1727 N N . ALA A 1 223 ? 11.174 -0.078 26.810 1.00 89.12 223 ALA A N 1
ATOM 1728 C CA . ALA A 1 223 ? 11.032 0.269 28.215 1.00 89.12 223 ALA A CA 1
ATOM 1729 C C . ALA A 1 223 ? 11.587 -0.871 29.080 1.00 89.12 223 ALA A C 1
ATOM 1731 O O . ALA A 1 223 ? 10.879 -1.826 29.401 1.00 89.12 223 ALA A O 1
ATOM 1732 N N . ARG A 1 224 ? 12.874 -0.798 29.426 1.00 90.31 224 ARG A N 1
ATOM 1733 C CA . ARG A 1 224 ? 13.551 -1.774 30.287 1.00 90.31 224 ARG A CA 1
ATOM 1734 C C . ARG A 1 224 ? 14.281 -1.075 31.410 1.00 90.31 224 ARG A C 1
ATOM 1736 O O . ARG A 1 224 ? 14.906 -0.038 31.195 1.00 90.31 224 ARG A O 1
ATOM 1743 N N . CYS A 1 225 ? 14.210 -1.655 32.600 1.00 90.31 225 CYS A N 1
ATOM 1744 C CA . CYS A 1 225 ? 14.883 -1.118 33.767 1.00 90.31 225 CYS A CA 1
ATOM 1745 C C . CYS A 1 225 ? 16.398 -1.118 33.543 1.00 90.31 225 CYS A C 1
ATOM 1747 O O . CYS A 1 225 ? 17.006 -2.163 33.334 1.00 90.31 225 CYS A O 1
ATOM 1749 N N . THR A 1 226 ? 17.031 0.045 33.650 1.00 88.69 226 THR A N 1
ATOM 1750 C CA . THR A 1 226 ? 18.489 0.192 33.498 1.00 88.69 226 THR A CA 1
ATOM 1751 C C . THR A 1 226 ? 19.294 -0.516 34.592 1.00 88.69 226 THR A C 1
ATOM 1753 O O . THR A 1 226 ? 20.493 -0.719 34.427 1.00 88.69 226 THR A O 1
ATOM 1756 N N . LYS A 1 227 ? 18.649 -0.902 35.702 1.00 88.38 227 LYS A N 1
ATOM 1757 C CA . LYS A 1 227 ? 19.285 -1.586 36.836 1.00 88.38 227 LYS A CA 1
ATOM 1758 C C . LYS A 1 227 ? 19.161 -3.113 36.782 1.00 88.38 227 LYS A C 1
ATOM 1760 O O . LYS A 1 227 ? 20.107 -3.784 37.164 1.00 88.38 227 LYS A O 1
ATOM 1765 N N . CYS A 1 228 ? 18.029 -3.663 36.325 1.00 89.06 228 CYS A N 1
ATOM 1766 C CA . CYS A 1 228 ? 17.808 -5.121 36.279 1.00 89.06 228 CYS A CA 1
ATOM 1767 C C . CYS A 1 228 ? 17.566 -5.696 34.873 1.00 89.06 228 CYS A C 1
ATOM 1769 O O . CYS A 1 228 ? 17.597 -6.907 34.705 1.00 89.06 228 CYS A O 1
ATOM 1771 N N . GLY A 1 229 ? 17.325 -4.863 33.858 1.00 85.62 229 GLY A N 1
ATOM 1772 C CA . GLY A 1 229 ? 17.065 -5.282 32.473 1.00 85.62 229 GLY A CA 1
ATOM 1773 C C . GLY A 1 229 ? 15.637 -5.768 32.187 1.00 85.62 229 GLY A C 1
ATOM 1774 O O . GLY A 1 229 ? 15.246 -5.870 31.015 1.00 85.62 229 GLY A O 1
ATOM 1775 N N . ASP A 1 230 ? 14.843 -6.023 33.230 1.00 84.50 230 ASP A N 1
ATOM 1776 C CA . ASP A 1 230 ? 13.458 -6.472 33.088 1.00 84.50 230 ASP A CA 1
ATOM 1777 C C . ASP A 1 230 ? 12.582 -5.405 32.404 1.00 84.50 230 ASP A C 1
ATOM 1779 O O . ASP A 1 230 ? 12.807 -4.201 32.593 1.00 84.50 230 ASP A O 1
ATOM 1783 N N . PRO A 1 231 ? 11.597 -5.828 31.588 1.00 85.81 231 PRO A N 1
ATOM 1784 C CA . PRO A 1 231 ? 10.626 -4.924 30.984 1.00 85.81 231 PRO A CA 1
ATOM 1785 C C . PRO A 1 231 ? 9.602 -4.430 32.013 1.00 85.81 231 PRO A C 1
ATOM 1787 O O . PRO A 1 231 ? 9.299 -5.143 32.966 1.00 85.81 231 PRO A O 1
ATOM 1790 N N . PHE A 1 232 ? 9.028 -3.254 31.762 1.00 85.69 232 PHE A N 1
ATOM 1791 C CA . PHE A 1 232 ? 7.913 -2.725 32.554 1.00 85.69 232 PHE A CA 1
ATOM 1792 C C . PHE A 1 232 ? 6.566 -3.257 32.048 1.00 85.69 232 PHE A C 1
ATOM 1794 O O . PHE A 1 232 ? 6.342 -3.362 30.835 1.00 85.69 232 PHE A O 1
ATOM 1801 N N . GLY A 1 233 ? 5.667 -3.576 32.975 1.00 75.69 233 GLY A N 1
ATOM 1802 C CA . GLY A 1 233 ? 4.275 -3.924 32.703 1.00 75.69 233 GLY A CA 1
ATOM 1803 C C . GLY A 1 233 ? 3.370 -2.710 32.470 1.00 75.69 233 GLY A C 1
ATOM 1804 O O . GLY A 1 233 ? 3.769 -1.553 32.599 1.00 75.69 233 GLY A O 1
ATOM 1805 N N . ASP A 1 234 ? 2.108 -2.978 32.134 1.00 74.50 234 ASP A N 1
ATOM 1806 C CA . ASP A 1 234 ? 1.099 -1.929 31.965 1.00 74.50 234 ASP A CA 1
ATOM 1807 C C . ASP A 1 234 ? 0.768 -1.250 33.289 1.00 74.50 234 ASP A C 1
ATOM 1809 O O . ASP A 1 234 ? 0.354 -1.911 34.239 1.00 74.50 234 ASP A O 1
ATOM 1813 N N . GLY A 1 235 ? 0.904 0.076 33.330 1.00 75.25 235 GLY A N 1
ATOM 1814 C CA . GLY A 1 235 ? 0.610 0.864 34.529 1.00 75.25 235 GLY A CA 1
ATOM 1815 C C . GLY A 1 235 ? 1.610 0.664 35.668 1.00 75.25 235 GLY A C 1
ATOM 1816 O O . GLY A 1 235 ? 1.356 1.133 36.773 1.00 75.25 235 GLY A O 1
ATOM 1817 N N . GLU A 1 236 ? 2.731 -0.020 35.421 1.00 83.94 236 GLU A N 1
ATOM 1818 C CA . GLU A 1 236 ? 3.790 -0.169 36.413 1.00 83.94 236 GLU A CA 1
ATOM 1819 C C . GLU A 1 236 ? 4.504 1.169 36.639 1.00 83.94 236 GLU A C 1
ATOM 1821 O O . GLU A 1 236 ? 4.889 1.858 35.689 1.00 83.94 236 GLU A O 1
ATOM 1826 N N . GLU A 1 237 ? 4.688 1.537 37.909 1.00 85.69 237 GLU A N 1
ATOM 1827 C CA . GLU A 1 237 ? 5.462 2.720 38.269 1.00 85.69 237 GLU A CA 1
ATOM 1828 C C . GLU A 1 237 ? 6.924 2.570 37.850 1.00 85.69 237 GLU A C 1
ATOM 1830 O O . GLU A 1 237 ? 7.559 1.524 38.013 1.00 85.69 237 GLU A O 1
ATOM 1835 N N . MET A 1 238 ? 7.486 3.668 37.360 1.00 89.12 238 MET A N 1
ATOM 1836 C CA . MET A 1 238 ? 8.891 3.754 37.005 1.00 89.12 238 MET A CA 1
ATOM 1837 C C . MET A 1 238 ? 9.444 5.124 37.361 1.00 89.12 238 MET A C 1
ATOM 1839 O O . MET A 1 238 ? 8.784 6.148 37.183 1.00 89.12 238 MET A O 1
ATOM 1843 N N . TYR A 1 239 ? 10.683 5.142 37.835 1.00 91.38 239 TYR A N 1
ATOM 1844 C CA . TYR A 1 239 ? 11.440 6.369 38.016 1.00 91.38 239 TYR A CA 1
ATOM 1845 C C . TYR A 1 239 ? 12.174 6.733 36.731 1.00 91.38 239 TYR A C 1
ATOM 1847 O O . TYR A 1 239 ? 12.584 5.850 35.980 1.00 91.38 239 TYR A O 1
ATOM 1855 N N . LEU A 1 240 ? 12.341 8.035 36.493 1.00 88.50 240 LEU A N 1
ATOM 1856 C CA . LEU A 1 240 ? 13.019 8.587 35.325 1.00 88.50 240 LEU A CA 1
ATOM 1857 C C . LEU A 1 240 ? 13.981 9.700 35.757 1.00 88.50 240 LEU A C 1
ATOM 1859 O O . LEU A 1 240 ? 13.564 10.671 36.385 1.00 88.50 240 LEU A O 1
ATOM 1863 N N . GLN A 1 241 ? 15.249 9.600 35.355 1.00 87.25 241 GLN A N 1
ATOM 1864 C CA . GLN A 1 241 ? 16.240 10.668 35.524 1.00 87.25 241 GLN A CA 1
ATOM 1865 C C . GLN A 1 241 ? 17.272 10.621 34.395 1.00 87.25 241 GLN A C 1
ATOM 1867 O O . GLN A 1 241 ? 17.873 9.581 34.142 1.00 87.25 241 GLN A O 1
ATOM 1872 N N . GLY A 1 242 ? 17.479 11.742 33.695 1.00 80.75 242 GLY A N 1
ATOM 1873 C CA . GLY A 1 242 ? 18.493 11.836 32.632 1.00 80.75 242 GLY A CA 1
ATOM 1874 C C . GLY A 1 242 ? 18.331 10.807 31.500 1.00 80.75 242 GLY A C 1
ATOM 1875 O O . GLY A 1 242 ? 19.322 10.389 30.912 1.00 80.75 242 GLY A O 1
ATOM 1876 N N . GLY A 1 243 ? 17.102 10.349 31.233 1.00 77.44 243 GLY A N 1
ATOM 1877 C CA . GLY A 1 243 ? 16.803 9.301 30.247 1.00 77.44 243 GLY A CA 1
ATOM 1878 C C . GLY A 1 243 ? 16.963 7.862 30.756 1.00 77.44 243 GLY A C 1
ATOM 1879 O O . GLY A 1 243 ? 16.533 6.933 30.074 1.00 77.44 243 GLY A O 1
ATOM 1880 N N . ALA A 1 244 ? 17.520 7.658 31.953 1.00 86.25 244 ALA A N 1
ATOM 1881 C CA . ALA A 1 244 ? 17.524 6.359 32.615 1.00 86.25 244 ALA A CA 1
ATOM 1882 C C . ALA A 1 244 ? 16.175 6.111 33.297 1.00 86.25 244 ALA A C 1
ATOM 1884 O O . ALA A 1 244 ? 15.675 6.981 34.010 1.00 86.25 244 ALA A O 1
ATOM 1885 N N . ILE A 1 245 ? 15.623 4.911 33.101 1.00 89.75 245 ILE A N 1
ATOM 1886 C CA . ILE A 1 245 ? 14.402 4.443 33.766 1.00 89.75 245 ILE A CA 1
ATOM 1887 C C . ILE A 1 245 ? 14.688 3.220 34.641 1.00 89.75 245 ILE A C 1
ATOM 1889 O O . ILE A 1 245 ? 15.510 2.374 34.269 1.00 89.75 245 ILE A O 1
ATOM 1893 N N . TRP A 1 246 ? 14.055 3.112 35.811 1.00 92.44 246 TRP A N 1
ATOM 1894 C CA . TRP A 1 246 ? 14.182 1.947 36.702 1.00 92.44 246 TRP A CA 1
ATOM 1895 C C . TRP A 1 246 ? 12.936 1.726 37.566 1.00 92.44 246 TRP A C 1
ATOM 1897 O O . TRP A 1 246 ? 12.177 2.657 37.826 1.00 92.44 246 TRP A O 1
ATOM 1907 N N . HIS A 1 247 ? 12.720 0.483 38.010 1.00 91.81 247 HIS A N 1
ATOM 1908 C CA . HIS A 1 247 ? 11.624 0.164 38.930 1.00 91.81 247 HIS A CA 1
ATOM 1909 C C . HIS A 1 247 ? 11.862 0.795 40.311 1.00 91.81 247 HIS A C 1
ATOM 1911 O O . HIS A 1 247 ? 13.012 0.814 40.759 1.00 91.81 247 HIS A O 1
ATOM 1917 N N . PRO A 1 248 ? 10.806 1.145 41.066 1.00 91.50 248 PRO A N 1
ATOM 1918 C CA . PRO A 1 248 ? 10.937 1.570 42.460 1.00 91.50 248 PRO A CA 1
ATOM 1919 C C . PRO A 1 248 ? 11.675 0.565 43.355 1.00 91.50 248 PRO A C 1
ATOM 1921 O O . PRO A 1 248 ? 12.433 0.945 44.241 1.00 91.50 248 PRO A O 1
ATOM 1924 N N . ARG A 1 249 ? 11.531 -0.738 43.077 1.00 92.12 249 ARG A N 1
ATOM 1925 C CA . ARG A 1 249 ? 12.268 -1.811 43.772 1.00 92.12 249 ARG A CA 1
ATOM 1926 C C . ARG A 1 249 ? 13.762 -1.875 43.432 1.00 92.12 249 ARG A C 1
ATOM 1928 O O . ARG A 1 249 ? 14.517 -2.536 44.133 1.00 92.12 249 ARG A O 1
ATOM 1935 N N . CYS A 1 250 ? 14.188 -1.249 42.337 1.00 91.62 250 CYS A N 1
ATOM 1936 C CA . CYS A 1 250 ? 15.562 -1.323 41.839 1.00 91.62 250 CYS A CA 1
ATOM 1937 C C . CYS A 1 250 ? 16.446 -0.162 42.316 1.00 91.62 250 CYS A C 1
ATOM 1939 O O . CYS A 1 250 ? 17.636 -0.141 42.003 1.00 91.62 250 CYS A O 1
ATOM 1941 N N . GLY A 1 251 ? 15.890 0.807 43.041 1.00 88.56 251 GLY A N 1
ATOM 1942 C CA . GLY A 1 251 ? 16.654 1.915 43.595 1.00 88.56 251 GLY A CA 1
ATOM 1943 C C . GLY A 1 251 ? 15.770 3.060 44.080 1.00 88.56 251 GLY A C 1
ATOM 1944 O O . GLY A 1 251 ? 14.579 3.092 43.767 1.00 88.56 251 GLY A O 1
ATOM 1945 N N . PRO A 1 252 ? 16.353 4.016 44.821 1.00 88.19 252 PRO A N 1
ATOM 1946 C CA . PRO A 1 252 ? 15.635 5.202 45.268 1.00 88.19 252 PRO A CA 1
ATOM 1947 C C . PRO A 1 252 ? 15.104 6.006 44.076 1.00 88.19 252 PRO A C 1
ATOM 1949 O O . PRO A 1 252 ? 15.614 5.894 42.958 1.00 88.19 252 PRO A O 1
ATOM 1952 N N . GLY A 1 253 ? 14.078 6.819 44.329 1.00 85.88 253 GLY A N 1
ATOM 1953 C CA . GLY A 1 253 ? 13.570 7.764 43.341 1.00 85.88 253 GLY A CA 1
ATOM 1954 C C . GLY A 1 253 ? 14.604 8.830 42.961 1.00 85.88 253 GLY A C 1
ATOM 1955 O O . GLY A 1 253 ? 15.642 8.952 43.622 1.00 85.88 253 GLY A O 1
ATOM 1956 N N . PRO A 1 254 ? 14.340 9.612 41.901 1.00 83.12 254 PRO A N 1
ATOM 1957 C CA . PRO A 1 254 ? 15.218 10.696 41.486 1.00 83.12 254 PRO A CA 1
ATOM 1958 C C . PRO A 1 254 ? 15.390 11.687 42.641 1.00 83.12 254 PRO A C 1
ATOM 1960 O O . PRO A 1 254 ? 14.412 12.240 43.140 1.00 83.12 254 PRO A O 1
ATOM 1963 N N . THR A 1 255 ? 16.624 11.910 43.083 1.00 76.62 255 THR A N 1
ATOM 1964 C CA . THR A 1 255 ? 16.935 12.992 44.020 1.00 76.62 255 THR A CA 1
ATOM 1965 C C . THR A 1 255 ? 16.956 14.313 43.252 1.00 76.62 255 THR A C 1
ATOM 1967 O O . THR A 1 255 ? 17.362 14.349 42.088 1.00 76.62 255 THR A O 1
ATOM 1970 N N . GLU A 1 256 ? 16.544 15.414 43.887 1.00 58.69 256 GLU A N 1
ATOM 1971 C CA . GLU A 1 256 ? 16.411 16.746 43.260 1.00 58.69 256 GLU A CA 1
ATOM 1972 C C . GLU A 1 256 ? 17.716 17.304 42.644 1.00 58.69 256 GLU A C 1
ATOM 1974 O O . GLU A 1 256 ? 17.696 18.331 41.977 1.00 58.69 256 GLU A O 1
ATOM 1979 N N . ASN A 1 257 ? 18.845 16.599 42.775 1.00 54.12 257 ASN A N 1
ATOM 1980 C CA . ASN A 1 257 ? 20.136 16.951 42.197 1.00 54.12 257 ASN A CA 1
ATOM 1981 C C . ASN A 1 257 ? 20.739 15.774 41.418 1.00 54.12 257 ASN A C 1
ATOM 1983 O O . ASN A 1 257 ? 21.588 15.078 41.951 1.00 54.12 257 ASN A O 1
ATOM 1987 N N . GLY A 1 258 ? 20.280 15.559 40.179 1.00 52.03 258 GLY A N 1
ATOM 1988 C CA . GLY A 1 258 ? 21.017 15.101 38.978 1.00 52.03 258 GLY A CA 1
ATOM 1989 C C . GLY A 1 258 ? 22.120 14.017 38.988 1.00 52.03 258 GLY A C 1
ATOM 1990 O O . GLY A 1 258 ? 22.649 13.742 37.912 1.00 52.03 258 GLY A O 1
ATOM 1991 N N . THR A 1 259 ? 22.517 13.399 40.099 1.00 47.53 259 THR A N 1
ATOM 1992 C CA . THR A 1 259 ? 23.672 12.492 40.146 1.00 47.53 259 THR A CA 1
ATOM 1993 C C . THR A 1 259 ? 23.232 11.048 39.940 1.00 47.53 259 THR A C 1
ATOM 1995 O O . THR A 1 259 ? 22.737 10.384 40.850 1.00 47.53 259 THR A O 1
ATOM 1998 N N . VAL A 1 260 ? 23.454 10.533 38.731 1.00 49.91 260 VAL A N 1
ATOM 1999 C CA . VAL A 1 260 ? 23.294 9.109 38.425 1.00 49.91 260 VAL A CA 1
ATOM 2000 C C . VAL A 1 260 ? 24.400 8.339 39.150 1.00 49.91 260 VAL A C 1
ATOM 2002 O O . VAL A 1 260 ? 25.554 8.337 38.722 1.00 49.91 260 VAL A O 1
ATOM 2005 N N . LEU A 1 261 ? 24.070 7.681 40.264 1.00 43.75 261 LEU A N 1
ATOM 2006 C CA . LEU A 1 261 ? 24.982 6.730 40.898 1.00 43.75 261 LEU A CA 1
ATOM 2007 C C . LEU A 1 261 ? 25.056 5.470 40.021 1.00 43.75 261 LEU A C 1
ATOM 2009 O O . LEU A 1 261 ? 24.152 4.622 40.005 1.00 43.75 261 LEU A O 1
ATOM 2013 N N . ASN A 1 262 ? 26.146 5.373 39.257 1.00 42.72 262 ASN A N 1
ATOM 2014 C CA . ASN A 1 262 ? 26.595 4.135 38.630 1.00 42.72 262 ASN A CA 1
ATOM 2015 C C . ASN A 1 262 ? 26.951 3.139 39.739 1.00 42.72 262 ASN A C 1
ATOM 2017 O O . ASN A 1 262 ? 28.017 3.209 40.343 1.00 42.72 262 ASN A O 1
ATOM 2021 N N . GLY A 1 263 ? 26.028 2.223 40.020 1.00 36.25 263 GLY A N 1
ATOM 2022 C CA . GLY A 1 263 ? 26.302 1.055 40.842 1.00 36.25 263 GLY A CA 1
ATOM 2023 C C . GLY A 1 263 ? 26.994 0.003 39.988 1.00 36.25 263 GLY A C 1
ATOM 2024 O O . GLY A 1 263 ? 26.331 -0.713 39.244 1.00 36.25 263 GLY A O 1
ATOM 2025 N N . SER A 1 264 ? 28.319 -0.063 40.087 1.00 37.16 264 SER A N 1
ATOM 2026 C CA . SER A 1 264 ? 29.095 -1.247 39.724 1.00 37.16 264 SER A CA 1
ATOM 2027 C C . SER A 1 264 ? 28.656 -2.432 40.578 1.00 37.16 264 SER A C 1
ATOM 2029 O O . SER A 1 264 ? 28.668 -2.309 41.801 1.00 37.16 264 SER A O 1
ATOM 2031 N N . VAL A 1 265 ? 28.401 -3.593 39.968 1.00 36.31 265 VAL A N 1
ATOM 2032 C CA . VAL A 1 265 ? 28.695 -4.880 40.614 1.00 36.31 265 VAL A CA 1
ATOM 2033 C C . VAL A 1 265 ? 29.144 -5.900 39.561 1.00 36.31 265 VAL A C 1
ATOM 2035 O O . VAL A 1 265 ? 28.390 -6.271 38.667 1.00 36.31 265 VAL A O 1
ATOM 2038 N N . ASN A 1 266 ? 30.408 -6.314 39.681 1.00 35.19 266 ASN A N 1
ATOM 2039 C CA . ASN A 1 266 ? 30.958 -7.567 39.160 1.00 35.19 266 ASN A CA 1
ATOM 2040 C C . ASN A 1 266 ? 30.264 -8.768 39.827 1.00 35.19 266 ASN A C 1
ATOM 2042 O O . ASN A 1 266 ? 29.984 -8.694 41.022 1.00 35.19 266 ASN A O 1
ATOM 2046 N N . GLY A 1 267 ? 30.148 -9.908 39.138 1.00 35.09 267 GLY A N 1
ATOM 2047 C CA . GLY A 1 267 ? 29.978 -11.192 39.830 1.00 35.09 267 GLY A CA 1
ATOM 2048 C C . GLY A 1 267 ? 29.446 -12.355 38.993 1.00 35.09 267 GLY A C 1
ATOM 2049 O O . GLY A 1 267 ? 28.240 -12.555 38.975 1.00 35.09 267 GLY A O 1
ATOM 2050 N N . HIS A 1 268 ? 30.396 -13.133 38.454 1.00 34.44 268 HIS A N 1
ATOM 2051 C CA . HIS A 1 268 ? 30.337 -14.519 37.943 1.00 34.44 268 HIS A CA 1
ATOM 2052 C C . HIS A 1 268 ? 29.647 -14.819 36.606 1.00 34.44 268 HIS A C 1
ATOM 2054 O O . HIS A 1 268 ? 28.410 -14.714 36.499 1.00 34.44 268 HIS A O 1
#

Radius of gyration: 31.37 Å; Cα contacts (8 Å, |Δi|>4): 375; chains: 1; bounding box: 77×42×92 Å

Sequence (268 aa):
MGKTYCQACKKKCSGEVLRVQDKYFHIACFKCTVCKNSLAQGGFFFKDGVYYCTNDYQKQFGTKCANCGLYVEGEVVSALGKTYHQKCFTCARCRQAFPSGERVTYTGKEVLCAKCVQIPVREAQSLQSSPTSTSGTECAGCKEELKEGQALIALDRQWHIWCFKCKACGAVLHGEYMGKDGVPYCEKDYQKQFGVKCAYCSRYISGKVLQAGDNHHFHPTCARCTKCGDPFGDGEEMYLQGGAIWHPRCGPGPTENGTVLNGSVNGH